Protein AF-A0A7V0XXE6-F1 (afdb_monomer_lite)

Foldseek 3Di:
DDDDDPVVVVVVVVVVVVPVPPDPPPFQDLVLVLVLCVLQVAPCSVLLSVLVVQLVVAPLRPRVLQSVLSVLLSPDPDPSVLSNLQSVLQSVCSSVVARCPVLSVLSVVCSVVVHDSVVSSLLSQLLSLLLVLLVVLCVVLQQDDDPDDPDDDLLRHDYPNQVNVVSCLLSVLLSVCVVVVHQLVPCLVVSLCSSLVSLVVCDPPPHDNSSSVSCNVRDDSVSSSVSSVRSVD

Structure (mmCIF, N/CA/C/O backbone):
data_AF-A0A7V0XXE6-F1
#
_entry.id   AF-A0A7V0XXE6-F1
#
loop_
_atom_site.group_PDB
_atom_site.id
_atom_site.type_symbol
_atom_site.label_atom_id
_atom_site.label_alt_id
_atom_site.label_comp_id
_atom_site.label_asym_id
_atom_site.label_entity_id
_atom_site.label_seq_id
_atom_site.pdbx_PDB_ins_code
_atom_site.Cartn_x
_atom_site.Cartn_y
_atom_site.Cartn_z
_atom_site.occupancy
_atom_site.B_iso_or_equiv
_atom_site.auth_seq_id
_atom_site.auth_comp_id
_atom_site.auth_asym_id
_atom_site.auth_atom_id
_atom_site.pdbx_PDB_model_num
ATOM 1 N N . MET A 1 1 ? 39.274 -42.966 39.155 1.00 44.78 1 MET A N 1
ATOM 2 C CA . MET A 1 1 ? 38.978 -42.039 38.038 1.00 44.78 1 MET A CA 1
ATOM 3 C C . MET A 1 1 ? 37.504 -42.168 37.684 1.00 44.78 1 MET A C 1
ATOM 5 O O . MET A 1 1 ? 37.008 -43.285 37.596 1.00 44.78 1 MET A O 1
ATOM 9 N N . ASN A 1 2 ? 36.806 -41.032 37.656 1.00 45.66 2 ASN A N 1
ATOM 10 C CA . ASN A 1 2 ? 35.370 -40.883 37.920 1.00 45.66 2 ASN A CA 1
ATOM 11 C C . ASN A 1 2 ? 34.446 -41.584 36.914 1.00 45.66 2 ASN A C 1
ATOM 13 O O . ASN A 1 2 ? 34.399 -41.220 35.744 1.00 45.66 2 ASN A O 1
ATOM 17 N N . ARG A 1 3 ? 33.644 -42.529 37.420 1.00 48.47 3 ARG A N 1
ATOM 18 C CA . ARG A 1 3 ? 32.454 -43.063 36.749 1.00 48.47 3 ARG A CA 1
ATOM 19 C C . ARG A 1 3 ? 31.293 -42.098 36.994 1.00 48.47 3 ARG A C 1
ATOM 21 O O . ARG A 1 3 ? 30.783 -42.024 38.108 1.00 48.47 3 ARG A O 1
ATOM 28 N N . THR A 1 4 ? 30.896 -41.342 35.979 1.00 50.88 4 THR A N 1
ATOM 29 C CA . THR A 1 4 ? 29.662 -40.551 36.005 1.00 50.88 4 THR A CA 1
ATOM 30 C C . THR A 1 4 ? 28.458 -41.490 35.918 1.00 50.88 4 THR A C 1
ATOM 32 O O . THR A 1 4 ? 28.412 -42.399 35.092 1.00 50.88 4 THR A O 1
ATOM 35 N N . SER A 1 5 ? 27.505 -41.325 36.839 1.00 51.25 5 SER A N 1
ATOM 36 C CA . SER A 1 5 ? 26.347 -42.213 36.962 1.00 51.25 5 SER A CA 1
ATOM 37 C C . SER A 1 5 ? 25.329 -41.977 35.830 1.00 51.25 5 SER A C 1
ATOM 39 O O . SER A 1 5 ? 25.112 -40.823 35.444 1.00 51.25 5 SER A O 1
ATOM 41 N N . PRO A 1 6 ? 24.626 -43.018 35.344 1.00 53.81 6 PRO A N 1
ATOM 42 C CA . PRO A 1 6 ? 23.590 -42.887 34.311 1.00 53.81 6 PRO A CA 1
ATOM 43 C C . PRO A 1 6 ? 22.388 -42.021 34.740 1.00 53.81 6 PRO A C 1
ATOM 45 O O . PRO A 1 6 ? 21.606 -41.590 33.898 1.00 53.81 6 PRO A O 1
ATOM 48 N N . GLN A 1 7 ? 22.263 -41.688 36.030 1.00 51.38 7 GLN A N 1
ATOM 49 C CA . GLN A 1 7 ? 21.224 -40.786 36.540 1.00 51.38 7 GLN A CA 1
ATOM 50 C C . GLN A 1 7 ? 21.515 -39.300 36.267 1.00 51.38 7 GLN A C 1
ATOM 52 O O . GLN A 1 7 ? 20.604 -38.474 36.315 1.00 51.38 7 GLN A O 1
ATOM 57 N N . THR A 1 8 ? 22.760 -38.941 35.940 1.00 48.91 8 THR A N 1
ATOM 58 C CA . THR A 1 8 ? 23.143 -37.551 35.643 1.00 48.91 8 THR A CA 1
ATOM 59 C C . THR A 1 8 ? 22.797 -37.158 34.199 1.00 48.91 8 THR A C 1
ATOM 61 O O . THR A 1 8 ? 22.439 -36.012 33.949 1.00 48.91 8 THR A O 1
ATOM 64 N N . ILE A 1 9 ? 22.800 -38.116 33.262 1.00 50.09 9 ILE A N 1
ATOM 65 C CA . ILE A 1 9 ? 22.443 -37.888 31.848 1.00 50.09 9 ILE A CA 1
ATOM 66 C C . ILE A 1 9 ? 20.925 -37.683 31.692 1.00 50.09 9 ILE A C 1
ATOM 68 O O . ILE A 1 9 ? 20.487 -36.805 30.951 1.00 50.09 9 ILE A O 1
ATOM 72 N N . ALA A 1 10 ? 20.114 -38.413 32.465 1.00 45.12 10 ALA A N 1
ATOM 73 C CA . ALA A 1 10 ? 18.654 -38.295 32.425 1.00 45.12 10 ALA A CA 1
ATOM 74 C C . ALA A 1 10 ? 18.131 -36.930 32.920 1.00 45.12 10 ALA A C 1
ATOM 76 O O . ALA A 1 10 ? 17.104 -36.455 32.444 1.00 45.12 10 ALA A O 1
ATOM 77 N N . ARG A 1 11 ? 18.848 -36.257 33.833 1.00 45.12 11 ARG A N 1
ATOM 78 C CA . ARG A 1 11 ? 18.454 -34.924 34.326 1.00 45.12 11 ARG A CA 1
ATOM 79 C C . ARG A 1 11 ? 18.772 -33.791 33.348 1.00 45.12 11 ARG A C 1
ATOM 81 O O . ARG A 1 11 ? 18.053 -32.800 33.342 1.00 45.12 11 ARG A O 1
ATOM 88 N N . ILE A 1 12 ? 19.783 -33.948 32.493 1.00 48.44 12 ILE A N 1
ATOM 89 C CA . ILE A 1 12 ? 20.107 -32.959 31.451 1.00 48.44 12 ILE A CA 1
ATOM 90 C C . ILE A 1 12 ? 19.091 -33.038 30.298 1.00 48.44 12 ILE A C 1
ATOM 92 O O . ILE A 1 12 ? 18.705 -32.011 29.747 1.00 48.44 12 ILE A O 1
ATOM 96 N N . LEU A 1 13 ? 18.567 -34.232 29.994 1.00 43.28 13 LEU A N 1
ATOM 97 C CA . LEU A 1 13 ? 17.573 -34.402 28.930 1.00 43.28 13 LEU A CA 1
ATOM 98 C C . LEU A 1 13 ? 16.194 -33.807 29.283 1.00 43.28 13 LEU A C 1
ATOM 100 O O . LEU A 1 13 ? 15.521 -33.271 28.410 1.00 43.28 13 LEU A O 1
ATOM 104 N N . VAL A 1 14 ? 15.787 -33.842 30.559 1.00 46.28 14 VAL A N 1
ATOM 105 C CA . VAL A 1 14 ? 14.497 -33.274 31.010 1.00 46.28 14 VAL A CA 1
ATOM 106 C C . VAL A 1 14 ? 14.532 -31.741 31.084 1.00 46.28 14 VAL A C 1
ATOM 108 O O . VAL A 1 14 ? 13.516 -31.099 30.839 1.00 46.28 14 VAL A O 1
ATOM 111 N N . VAL A 1 15 ? 15.699 -31.134 31.328 1.00 46.88 15 VAL A N 1
ATOM 112 C CA . VAL A 1 15 ? 15.851 -29.666 31.299 1.00 46.88 15 VAL A CA 1
ATOM 113 C C . VAL A 1 15 ? 15.935 -29.131 29.861 1.00 46.88 15 VAL A C 1
ATOM 115 O O . VAL A 1 15 ? 15.418 -28.052 29.595 1.00 46.88 15 VAL A O 1
ATOM 118 N N . CYS A 1 16 ? 16.466 -29.899 28.901 1.00 42.34 16 CYS A N 1
ATOM 119 C CA . CYS A 1 16 ? 16.413 -29.515 27.482 1.00 42.34 16 CYS A CA 1
ATOM 120 C C . CYS A 1 16 ? 15.025 -29.694 26.838 1.00 42.34 16 CYS A C 1
ATOM 122 O O . CYS A 1 16 ? 14.721 -28.993 25.877 1.00 42.34 16 CYS A O 1
ATOM 124 N N . LEU A 1 17 ? 14.164 -30.579 27.359 1.00 42.25 17 LEU A N 1
ATOM 125 C CA . LEU A 1 17 ? 12.809 -30.773 26.820 1.00 42.25 17 LEU A CA 1
ATOM 126 C C . LEU A 1 17 ? 11.780 -29.750 27.346 1.00 42.25 17 LEU A C 1
ATOM 128 O O . LEU A 1 17 ? 10.719 -29.592 26.751 1.00 42.25 17 LEU A O 1
ATOM 132 N N . LEU A 1 18 ? 12.090 -29.030 28.430 1.00 41.19 18 LEU A N 1
ATOM 133 C CA . LEU A 1 18 ? 11.218 -28.005 29.028 1.00 41.19 18 LEU A CA 1
ATOM 134 C C . LEU A 1 18 ? 11.487 -26.575 28.524 1.00 41.19 18 LEU A C 1
ATOM 136 O O . LEU A 1 18 ? 10.724 -25.668 28.844 1.00 41.19 18 LEU A O 1
ATOM 140 N N . CYS A 1 19 ? 12.504 -26.370 27.681 1.00 44.62 19 CYS A N 1
ATOM 141 C CA . CYS A 1 19 ? 12.820 -25.065 27.081 1.00 44.62 19 CYS A CA 1
ATOM 142 C C . CYS A 1 19 ? 12.302 -24.887 25.640 1.00 44.62 19 CYS A C 1
ATOM 144 O O . CYS A 1 19 ? 12.645 -23.902 24.994 1.00 44.62 19 CYS A O 1
ATOM 146 N N . VAL A 1 20 ? 11.460 -25.796 25.131 1.00 46.44 20 VAL A N 1
ATOM 147 C CA . VAL A 1 20 ? 10.777 -25.623 23.826 1.00 46.44 20 VAL A CA 1
ATOM 148 C C . VAL A 1 20 ? 9.434 -24.881 23.971 1.00 46.44 20 VAL A C 1
ATOM 150 O O . VAL A 1 20 ? 8.796 -24.542 22.985 1.00 46.44 20 VAL A O 1
ATOM 153 N N . ALA A 1 21 ? 9.029 -24.512 25.191 1.00 46.56 21 ALA A N 1
ATOM 154 C CA . ALA A 1 21 ? 7.906 -23.594 25.424 1.00 46.56 21 ALA A CA 1
ATOM 155 C C . ALA A 1 21 ? 8.296 -22.104 25.275 1.00 46.56 21 ALA A C 1
ATOM 157 O O . ALA A 1 21 ? 7.585 -21.217 25.746 1.00 46.56 21 ALA A O 1
ATOM 158 N N . ALA A 1 22 ? 9.446 -21.813 24.660 1.00 45.34 22 ALA A N 1
ATOM 159 C CA . ALA A 1 22 ? 9.909 -20.459 24.406 1.00 45.34 22 ALA A CA 1
ATOM 160 C C . ALA A 1 22 ? 9.405 -19.983 23.037 1.00 45.34 22 ALA A C 1
ATOM 162 O O . ALA A 1 22 ? 9.941 -20.369 22.002 1.00 45.34 22 ALA A O 1
ATOM 163 N N . GLY A 1 23 ? 8.392 -19.114 23.057 1.00 41.75 23 GLY A N 1
ATOM 164 C CA . GLY A 1 23 ? 8.094 -18.231 21.931 1.00 41.75 23 GLY A CA 1
ATOM 165 C C . GLY A 1 23 ? 6.793 -18.497 21.182 1.00 41.75 23 GLY A C 1
ATOM 166 O O . GLY A 1 23 ? 6.776 -18.377 19.962 1.00 41.75 23 GLY A O 1
ATOM 167 N N . ALA A 1 24 ? 5.681 -18.764 21.871 1.00 45.84 24 ALA A N 1
ATOM 168 C CA . ALA A 1 24 ? 4.408 -18.285 21.336 1.00 45.84 24 ALA A CA 1
ATOM 169 C C . ALA A 1 24 ? 4.437 -16.752 21.446 1.00 45.84 24 ALA A C 1
ATOM 171 O O . ALA A 1 24 ? 3.987 -16.187 22.442 1.00 45.84 24 ALA A O 1
ATOM 172 N N . ALA A 1 25 ? 5.073 -16.078 20.481 1.00 54.34 25 ALA A N 1
ATOM 173 C CA . ALA A 1 25 ? 4.832 -14.657 20.278 1.00 54.34 25 ALA A CA 1
ATOM 174 C C . ALA A 1 25 ? 3.311 -14.509 20.168 1.00 54.34 25 ALA A C 1
ATOM 176 O O . ALA A 1 25 ? 2.688 -15.244 19.399 1.00 54.34 25 ALA A O 1
ATOM 177 N N . ALA A 1 26 ? 2.711 -13.679 21.020 1.00 62.50 26 ALA A N 1
ATOM 178 C CA . ALA A 1 26 ? 1.270 -13.485 21.033 1.00 62.50 26 ALA A CA 1
ATOM 179 C C . ALA A 1 26 ? 0.854 -12.934 19.664 1.00 62.50 26 ALA A C 1
ATOM 181 O O . ALA A 1 26 ? 1.043 -11.757 19.378 1.00 62.50 26 ALA A O 1
ATOM 182 N N . GLN A 1 27 ? 0.369 -13.811 18.786 1.00 84.50 27 GLN A N 1
ATOM 183 C CA . GLN A 1 27 ? -0.118 -13.416 17.475 1.00 84.50 27 GLN A CA 1
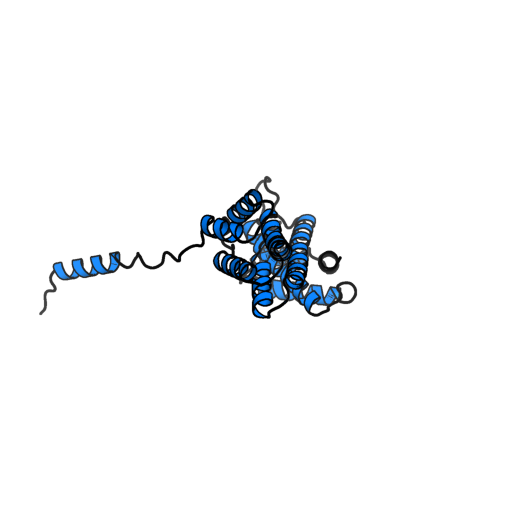ATOM 184 C C . GLN A 1 27 ? -1.432 -12.672 17.674 1.00 84.50 27 GLN A C 1
ATOM 186 O O . GLN A 1 27 ? -2.349 -13.209 18.295 1.00 84.50 27 GLN A O 1
ATOM 191 N N . VAL A 1 28 ? -1.515 -11.458 17.131 1.00 91.94 28 VAL A N 1
ATOM 192 C CA . VAL A 1 28 ? -2.759 -10.685 17.108 1.00 91.94 28 VAL A CA 1
ATOM 193 C C . VAL A 1 28 ? -3.837 -11.518 16.417 1.00 91.94 28 VAL A C 1
ATOM 195 O O . VAL A 1 28 ? -3.668 -11.978 15.287 1.00 91.94 28 VAL A O 1
ATOM 198 N N . THR A 1 29 ? -4.946 -11.723 17.109 1.00 95.44 29 THR A N 1
ATOM 199 C CA . THR A 1 29 ? -6.082 -12.534 16.680 1.00 95.44 29 THR A CA 1
ATOM 200 C C . THR A 1 29 ? -7.156 -11.682 16.004 1.00 95.44 29 THR A C 1
ATOM 202 O O . THR A 1 29 ? -7.262 -10.474 16.219 1.00 95.44 29 THR A O 1
ATOM 205 N N . LEU A 1 30 ? -8.032 -12.322 15.219 1.00 96.00 30 LEU A N 1
ATOM 206 C CA . LEU A 1 30 ? -9.185 -11.637 14.621 1.00 96.00 30 LEU A CA 1
ATOM 207 C C . LEU A 1 30 ? -10.132 -11.047 15.684 1.00 96.00 30 LEU A C 1
ATOM 209 O O . LEU A 1 30 ? -10.733 -10.004 15.447 1.00 96.00 30 LEU A O 1
ATOM 213 N N . ALA A 1 31 ? -10.228 -11.680 16.857 1.00 96.44 31 ALA A N 1
ATOM 214 C CA . ALA A 1 31 ? -11.045 -11.199 17.970 1.00 96.44 31 ALA A CA 1
ATOM 215 C C . ALA A 1 31 ? -10.523 -9.873 18.548 1.00 96.44 31 ALA A C 1
ATOM 217 O O . ALA A 1 31 ? -11.314 -8.999 18.892 1.00 96.44 31 ALA A O 1
ATOM 218 N N . GLU A 1 32 ? -9.202 -9.683 18.607 1.00 96.56 32 GLU A N 1
ATOM 219 C CA . GLU A 1 32 ? -8.617 -8.405 19.030 1.00 96.56 32 GLU A CA 1
ATOM 220 C C . GLU A 1 32 ? -8.906 -7.295 18.014 1.00 96.56 32 GLU A C 1
ATOM 222 O O . GLU A 1 32 ? -9.200 -6.164 18.403 1.00 96.56 32 GLU A O 1
ATOM 227 N N . TYR A 1 33 ? -8.897 -7.608 16.711 1.00 96.44 33 TYR A N 1
ATOM 228 C CA . TYR A 1 33 ? -9.342 -6.647 15.698 1.00 96.44 33 TYR A CA 1
ATOM 229 C C . TYR A 1 33 ? -10.831 -6.329 15.805 1.00 96.44 33 TYR A C 1
ATOM 231 O O . TYR A 1 33 ? -11.235 -5.185 15.610 1.00 96.44 33 TYR A O 1
ATOM 239 N N . GLU A 1 34 ? -11.662 -7.323 16.105 1.00 96.31 34 GLU A N 1
ATOM 240 C CA . GLU A 1 34 ? -13.084 -7.093 16.326 1.00 96.31 34 GLU A CA 1
ATOM 241 C C . GLU A 1 34 ? -13.321 -6.119 17.478 1.00 96.31 34 GLU A C 1
ATOM 243 O O . GLU A 1 34 ? -14.140 -5.213 17.331 1.00 96.31 34 GLU A O 1
ATOM 248 N N . GLU A 1 35 ? -12.582 -6.258 18.580 1.00 96.38 35 GLU A N 1
ATOM 249 C CA . GLU A 1 35 ? -12.722 -5.374 19.734 1.00 96.38 35 GLU A CA 1
ATOM 250 C C . GLU A 1 35 ? -12.372 -3.922 19.388 1.00 96.38 35 GLU A C 1
ATOM 252 O O . GLU A 1 35 ? -13.190 -3.028 19.600 1.00 96.38 35 GLU A O 1
ATOM 257 N N . ILE A 1 36 ? -11.231 -3.667 18.740 1.00 96.00 36 ILE A N 1
ATOM 258 C CA . ILE A 1 36 ? -10.870 -2.291 18.351 1.00 96.00 36 ILE A CA 1
ATOM 259 C C . ILE A 1 36 ? -11.841 -1.702 17.307 1.00 96.00 36 ILE A C 1
ATOM 261 O O . ILE A 1 36 ? -12.149 -0.510 17.337 1.00 96.00 36 ILE A O 1
ATOM 265 N N . LEU A 1 37 ? -12.401 -2.527 16.412 1.00 95.56 37 LEU A N 1
ATOM 266 C CA . LEU A 1 37 ? -13.437 -2.113 15.453 1.00 95.56 37 LEU A CA 1
ATOM 267 C C . LEU A 1 37 ? -14.837 -1.951 16.082 1.00 95.56 37 LEU A C 1
ATOM 269 O O . LEU A 1 37 ? -15.781 -1.533 15.400 1.00 95.56 37 LEU A O 1
ATOM 273 N N . ARG A 1 38 ? -15.022 -2.291 17.364 1.00 94.56 38 ARG A N 1
ATOM 274 C CA . ARG A 1 38 ? -16.208 -1.877 18.132 1.00 94.56 38 ARG A CA 1
ATOM 275 C C . ARG A 1 38 ? -16.079 -0.442 18.619 1.00 94.56 38 ARG A C 1
ATOM 277 O O . ARG A 1 38 ? -17.089 0.256 18.662 1.00 94.56 38 ARG A O 1
ATOM 284 N N . GLU A 1 39 ? -14.860 -0.012 18.925 1.00 95.50 39 GLU A N 1
ATOM 285 C CA . GLU A 1 39 ? -14.560 1.338 19.409 1.00 95.50 39 GLU A CA 1
ATOM 286 C C . GLU A 1 39 ? -14.478 2.364 18.269 1.00 95.50 39 GLU A C 1
ATOM 288 O O . GLU A 1 39 ? -14.903 3.509 18.426 1.00 95.50 39 GLU A O 1
ATOM 293 N N . ILE A 1 40 ? -14.011 1.942 17.090 1.00 93.94 40 ILE A N 1
ATOM 294 C CA . ILE A 1 40 ? -14.061 2.742 15.861 1.00 93.94 40 ILE A CA 1
ATOM 295 C C . ILE A 1 40 ? -15.363 2.396 15.121 1.00 93.94 40 ILE A C 1
ATOM 297 O O . ILE A 1 40 ? -15.501 1.258 14.670 1.00 93.94 40 ILE A O 1
ATOM 301 N N . PRO A 1 41 ? -16.332 3.319 14.966 1.00 87.25 41 PRO A N 1
ATOM 302 C CA . PRO A 1 41 ? -17.635 2.996 14.386 1.00 87.25 41 PRO A CA 1
ATOM 303 C C . PRO A 1 41 ? -17.533 2.778 12.871 1.00 87.25 41 PRO A C 1
ATOM 305 O O . PRO A 1 41 ? -17.786 3.678 12.083 1.00 87.25 41 PRO A O 1
ATOM 308 N N . VAL A 1 42 ? -17.152 1.567 12.463 1.00 92.44 42 VAL A N 1
ATOM 309 C CA . VAL A 1 42 ? -17.091 1.155 11.055 1.00 92.44 42 VAL A CA 1
ATOM 310 C C . VAL A 1 42 ? -18.465 0.669 10.587 1.00 92.44 42 VAL A C 1
ATOM 312 O O . VAL A 1 42 ? -19.007 -0.295 11.130 1.00 92.44 42 VAL A O 1
ATOM 315 N N . THR A 1 43 ? -19.000 1.302 9.541 1.00 90.94 43 THR A N 1
ATOM 316 C CA . THR A 1 43 ? -20.365 1.120 9.013 1.00 90.94 43 THR A CA 1
ATOM 317 C C . THR A 1 43 ? -20.664 -0.320 8.579 1.00 90.94 43 THR A C 1
ATOM 319 O O . THR A 1 43 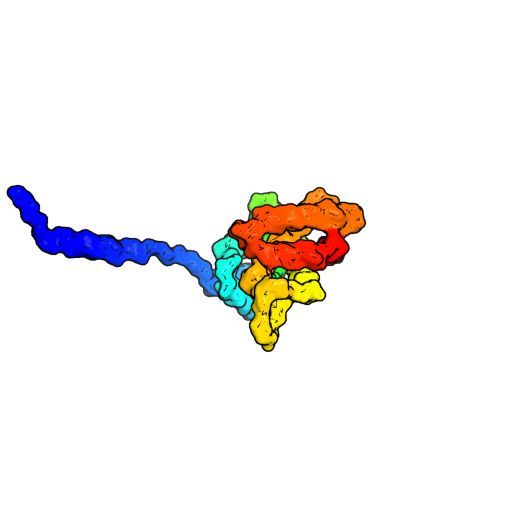? -21.787 -0.790 8.744 1.00 90.94 43 THR A O 1
ATOM 322 N N . ASN A 1 44 ? -19.677 -1.055 8.054 1.00 92.31 44 ASN A N 1
ATOM 323 C CA . ASN A 1 44 ? -19.833 -2.458 7.652 1.00 92.31 44 ASN A CA 1
ATOM 324 C C . ASN A 1 44 ? -18.785 -3.352 8.334 1.00 92.31 44 ASN A C 1
ATOM 326 O O . ASN A 1 44 ? -17.767 -3.726 7.744 1.00 92.31 44 ASN A O 1
ATOM 330 N N . ARG A 1 45 ? -19.038 -3.675 9.607 1.00 93.19 45 ARG A N 1
ATOM 331 C CA . ARG A 1 45 ? -18.120 -4.460 10.444 1.00 93.19 45 ARG A CA 1
ATOM 332 C C . ARG A 1 45 ? -17.906 -5.887 9.935 1.00 93.19 45 ARG A C 1
ATOM 334 O O . ARG A 1 45 ? -16.784 -6.374 9.987 1.00 93.19 45 ARG A O 1
ATOM 341 N N . GLU A 1 46 ? -18.934 -6.544 9.403 1.00 94.00 46 GLU A N 1
ATOM 342 C CA . GLU A 1 46 ? -18.799 -7.904 8.858 1.00 94.00 46 GLU A CA 1
ATOM 343 C C . GLU A 1 46 ? -17.835 -7.938 7.668 1.00 94.00 46 GLU A C 1
ATOM 345 O O . GLU A 1 46 ? -16.922 -8.764 7.620 1.00 94.00 46 GLU A O 1
ATOM 350 N N . MET A 1 47 ? -17.976 -6.988 6.739 1.00 93.62 47 MET A N 1
ATOM 351 C CA . MET A 1 47 ? -17.047 -6.844 5.619 1.00 93.62 47 MET A CA 1
ATOM 352 C C . MET A 1 47 ? -15.628 -6.520 6.101 1.00 93.62 47 MET A C 1
ATOM 354 O O . MET A 1 47 ? -14.667 -7.057 5.549 1.00 93.62 47 MET A O 1
ATOM 358 N N . ALA A 1 48 ? -15.490 -5.674 7.127 1.00 95.31 48 ALA A N 1
ATOM 359 C CA . ALA A 1 48 ? -14.200 -5.332 7.719 1.00 95.31 48 ALA A CA 1
ATOM 360 C C . ALA A 1 48 ? -13.487 -6.567 8.291 1.00 95.31 48 ALA A C 1
ATOM 362 O O . ALA A 1 48 ? -12.328 -6.822 7.964 1.00 95.31 48 ALA A O 1
ATOM 363 N N . LEU A 1 49 ? -14.197 -7.371 9.086 1.00 96.69 49 LEU A N 1
ATOM 364 C CA . LEU A 1 49 ? -13.666 -8.603 9.667 1.00 96.69 49 LEU A CA 1
ATOM 365 C C . LEU A 1 49 ? -13.337 -9.642 8.597 1.00 96.69 49 LEU A C 1
ATOM 367 O O . LEU A 1 49 ? -12.302 -10.296 8.685 1.00 96.69 49 LEU A O 1
ATOM 371 N N . ALA A 1 50 ? -14.158 -9.763 7.553 1.00 96.31 50 ALA A N 1
ATOM 372 C CA . ALA A 1 50 ? -13.861 -10.649 6.432 1.00 96.31 50 ALA A CA 1
ATOM 373 C C . ALA A 1 50 ? -12.596 -10.215 5.668 1.00 96.31 50 ALA A C 1
ATOM 375 O O . ALA A 1 50 ? -11.795 -11.064 5.279 1.00 96.31 50 ALA A O 1
ATOM 376 N N . ALA A 1 51 ? -12.395 -8.909 5.462 1.00 96.62 51 ALA A N 1
ATOM 377 C CA . ALA A 1 51 ? -11.188 -8.376 4.831 1.00 96.62 51 ALA A CA 1
ATOM 378 C C . ALA A 1 51 ? -9.940 -8.611 5.700 1.00 96.62 51 ALA A C 1
ATOM 380 O O . ALA A 1 51 ? -8.909 -9.034 5.184 1.00 96.62 51 ALA A O 1
ATOM 381 N N . LEU A 1 52 ? -10.045 -8.416 7.018 1.00 97.19 52 LEU A N 1
ATOM 382 C CA . LEU A 1 52 ? -8.977 -8.730 7.971 1.00 97.19 52 LEU A CA 1
ATOM 383 C C . LEU A 1 52 ? -8.643 -10.220 7.991 1.00 97.19 52 LEU A C 1
ATOM 385 O O . LEU A 1 52 ? -7.478 -10.572 7.865 1.00 97.19 52 LEU A O 1
ATOM 389 N N . ALA A 1 53 ? -9.649 -11.092 8.076 1.00 96.25 53 ALA A N 1
ATOM 390 C CA . ALA A 1 53 ? -9.453 -12.538 8.060 1.00 96.25 53 ALA A CA 1
ATOM 391 C C . ALA A 1 53 ? -8.745 -13.005 6.779 1.00 96.25 53 ALA A C 1
ATOM 393 O O . ALA A 1 53 ? -7.853 -13.848 6.842 1.00 96.25 53 ALA A O 1
ATOM 394 N N . ARG A 1 54 ? -9.098 -12.424 5.621 1.00 92.94 54 ARG A N 1
ATOM 395 C CA . ARG A 1 54 ? -8.371 -12.653 4.363 1.00 92.94 54 ARG A CA 1
ATOM 396 C C . ARG A 1 54 ? -6.938 -12.134 4.429 1.00 92.94 54 ARG A C 1
ATOM 398 O O . ARG A 1 54 ? -6.025 -12.857 4.055 1.00 92.94 54 ARG A O 1
ATOM 405 N N . GLY A 1 55 ? -6.741 -10.916 4.928 1.00 93.88 55 GLY A N 1
ATOM 406 C CA . GLY A 1 55 ? -5.422 -10.318 5.128 1.00 93.88 55 GLY A CA 1
ATOM 407 C C . GLY A 1 55 ? -4.502 -11.198 5.972 1.00 93.88 55 GLY A C 1
ATOM 408 O O . GLY A 1 55 ? -3.394 -11.501 5.552 1.00 93.88 55 GLY A O 1
ATOM 409 N N . MET A 1 56 ? -4.993 -11.671 7.116 1.00 95.31 56 MET A N 1
ATOM 410 C CA . MET A 1 56 ? -4.262 -12.528 8.054 1.00 95.31 56 MET A CA 1
ATOM 411 C C . MET A 1 56 ? -3.866 -13.892 7.476 1.00 95.31 56 MET A C 1
ATOM 413 O O . MET A 1 56 ? -3.032 -14.573 8.064 1.00 95.31 56 MET A O 1
ATOM 417 N N . ALA A 1 57 ? -4.444 -14.308 6.345 1.00 92.94 57 ALA A N 1
ATOM 418 C CA . ALA A 1 57 ? -4.045 -15.532 5.656 1.00 92.94 57 ALA A CA 1
ATOM 419 C C . ALA A 1 57 ? -2.742 -15.376 4.848 1.00 92.94 57 ALA A C 1
ATOM 421 O O . ALA A 1 57 ? -2.233 -16.372 4.333 1.00 92.94 57 ALA A O 1
ATOM 422 N N . TYR A 1 58 ? -2.216 -14.154 4.704 1.00 90.62 58 TYR A N 1
ATOM 423 C CA . TYR A 1 58 ? -0.941 -13.892 4.042 1.00 90.62 58 TYR A CA 1
ATOM 424 C C . TYR A 1 58 ? 0.211 -13.817 5.052 1.00 90.62 58 TYR A C 1
ATOM 426 O O . TYR A 1 58 ? 0.108 -13.137 6.071 1.00 90.62 58 TYR A O 1
ATOM 434 N N . ASP A 1 59 ? 1.346 -14.437 4.715 1.00 90.12 59 ASP A N 1
ATOM 435 C CA . ASP A 1 59 ? 2.561 -14.429 5.550 1.00 90.12 59 ASP A CA 1
ATOM 436 C C . ASP A 1 59 ? 3.141 -13.017 5.762 1.00 90.12 59 ASP A C 1
ATOM 438 O O . ASP A 1 59 ? 3.833 -12.763 6.745 1.00 90.12 59 ASP A O 1
ATOM 442 N N . ASP A 1 60 ? 2.864 -12.093 4.835 1.00 89.69 60 ASP A N 1
ATOM 443 C CA . ASP A 1 60 ? 3.330 -10.702 4.857 1.00 89.69 60 ASP A CA 1
ATOM 444 C C . ASP A 1 60 ? 2.359 -9.738 5.560 1.00 89.69 60 ASP A C 1
ATOM 446 O O . ASP A 1 60 ? 2.527 -8.520 5.479 1.00 89.69 60 ASP A O 1
ATOM 450 N N . PHE A 1 61 ? 1.317 -10.247 6.223 1.00 94.75 61 PHE A N 1
ATOM 451 C CA . PHE A 1 61 ? 0.321 -9.405 6.873 1.00 94.75 61 PHE A CA 1
ATOM 452 C C . PHE A 1 61 ? 0.906 -8.678 8.099 1.00 94.75 61 PHE A C 1
ATOM 454 O O . PHE A 1 61 ? 1.353 -9.329 9.047 1.00 94.75 61 PHE A O 1
ATOM 461 N N . PRO A 1 62 ? 0.867 -7.330 8.150 1.00 96.44 62 PRO A N 1
ATOM 462 C CA . PRO A 1 62 ? 1.468 -6.558 9.234 1.00 96.44 62 PRO A CA 1
ATOM 463 C C . PRO A 1 62 ? 0.553 -6.527 10.466 1.00 96.44 62 PRO A C 1
ATOM 465 O O . PRO A 1 62 ? 0.020 -5.474 10.816 1.00 96.44 62 PRO A O 1
ATOM 468 N N . ALA A 1 63 ? 0.364 -7.669 11.132 1.00 96.81 63 ALA A N 1
ATOM 469 C CA . ALA A 1 63 ? -0.644 -7.809 12.180 1.00 96.81 63 ALA A CA 1
ATOM 470 C C . ALA A 1 63 ? -0.437 -6.826 13.353 1.00 96.81 63 ALA A C 1
ATOM 472 O O . ALA A 1 63 ? -1.291 -5.980 13.643 1.00 96.81 63 ALA A O 1
ATOM 473 N N . GLU A 1 64 ? 0.734 -6.883 13.992 1.00 96.69 64 GLU A N 1
ATOM 474 C CA . GLU A 1 64 ? 1.069 -5.996 15.111 1.00 96.69 64 GLU A CA 1
ATOM 475 C C . GLU A 1 64 ? 1.107 -4.514 14.688 1.00 96.69 64 GLU A C 1
ATOM 477 O O . GLU A 1 64 ? 0.427 -3.710 15.332 1.00 96.69 64 GLU A O 1
ATOM 482 N N . PRO A 1 65 ? 1.788 -4.109 13.589 1.00 98.06 65 PRO A N 1
ATOM 483 C CA . PRO A 1 65 ? 1.755 -2.715 13.145 1.00 98.06 65 PRO A CA 1
ATOM 484 C C . PRO A 1 65 ? 0.347 -2.202 12.820 1.00 98.06 65 PRO A C 1
ATOM 486 O O . PRO A 1 65 ? 0.029 -1.055 13.133 1.00 98.06 65 PRO A O 1
ATOM 489 N N . LEU A 1 66 ? -0.519 -3.032 12.227 1.00 98.38 66 LEU A N 1
ATOM 490 C CA . LEU A 1 66 ? -1.901 -2.645 11.947 1.00 98.38 66 LEU A CA 1
ATOM 491 C C . LEU A 1 66 ? -2.680 -2.435 13.247 1.00 98.38 66 LEU A C 1
ATOM 493 O O . LEU A 1 66 ? -3.396 -1.446 13.369 1.00 98.38 66 LEU A O 1
ATOM 497 N N . MET A 1 67 ? -2.515 -3.319 14.233 1.00 98.06 67 MET A N 1
ATOM 498 C CA . MET A 1 67 ? -3.149 -3.158 15.542 1.00 98.06 67 MET A CA 1
ATOM 499 C C . MET A 1 67 ? -2.685 -1.870 16.236 1.00 98.06 67 MET A C 1
ATOM 501 O O . MET A 1 67 ? -3.501 -1.126 16.784 1.00 98.06 67 MET A O 1
ATOM 505 N N . LEU A 1 68 ? -1.388 -1.556 16.169 1.00 98.25 68 LEU A N 1
ATOM 506 C CA . LEU A 1 68 ? -0.840 -0.295 16.680 1.00 98.25 68 LEU A CA 1
ATOM 507 C C . LEU A 1 68 ? -1.456 0.919 15.974 1.00 98.25 68 LEU A C 1
ATOM 509 O O . LEU A 1 68 ? -1.819 1.893 16.634 1.00 98.25 68 LEU A O 1
ATOM 513 N N . LEU A 1 69 ? -1.623 0.851 14.651 1.00 98.62 69 LEU A N 1
ATOM 514 C CA . LEU A 1 69 ? -2.248 1.915 13.873 1.00 98.62 69 LEU A CA 1
ATOM 515 C C . LEU A 1 69 ? -3.712 2.122 14.278 1.00 98.62 69 LEU A C 1
ATOM 517 O O . LEU A 1 69 ? -4.108 3.256 14.538 1.00 98.62 69 LEU A O 1
ATOM 521 N N . LEU A 1 70 ? -4.503 1.051 14.385 1.00 98.25 70 LEU A N 1
ATOM 522 C CA . LEU A 1 70 ? -5.914 1.134 14.779 1.00 98.25 70 LEU A CA 1
ATOM 523 C C . LEU A 1 70 ? -6.076 1.718 16.189 1.00 98.25 70 LEU A C 1
ATOM 525 O O . LEU A 1 70 ? -6.884 2.624 16.383 1.00 98.25 70 LEU A O 1
ATOM 529 N N . ASN A 1 71 ? -5.253 1.289 17.149 1.00 98.25 71 ASN A N 1
ATOM 530 C CA . ASN A 1 71 ? -5.225 1.884 18.488 1.00 98.25 71 ASN A CA 1
ATOM 531 C C . ASN A 1 71 ? -4.836 3.371 18.457 1.00 98.25 71 ASN A C 1
ATOM 533 O O . ASN A 1 71 ? -5.453 4.203 19.129 1.00 98.25 71 ASN A O 1
ATOM 537 N N . GLY A 1 72 ? -3.842 3.737 17.645 1.00 98.19 72 GLY A N 1
ATOM 538 C CA . GLY A 1 72 ? -3.430 5.128 17.463 1.00 98.19 72 GLY A CA 1
ATOM 539 C C . GLY A 1 72 ? -4.531 6.007 16.858 1.00 98.19 72 GLY A C 1
ATOM 540 O O . GLY A 1 72 ? -4.731 7.140 17.294 1.00 98.19 72 GLY A O 1
ATOM 541 N N . VAL A 1 73 ? -5.295 5.481 15.897 1.00 97.94 73 VAL A N 1
ATOM 542 C CA . VAL A 1 73 ? -6.464 6.162 15.318 1.00 97.94 73 VAL A CA 1
ATOM 543 C C . VAL A 1 73 ? -7.578 6.308 16.356 1.00 97.94 73 VAL A C 1
ATOM 545 O O . VAL A 1 73 ? -8.148 7.390 16.506 1.00 97.94 73 VAL A O 1
ATOM 548 N N . ASN A 1 74 ? -7.868 5.242 17.102 1.00 97.56 74 ASN A N 1
ATOM 549 C CA . ASN A 1 74 ? -8.923 5.225 18.108 1.00 97.56 74 ASN A CA 1
ATOM 550 C C . ASN A 1 74 ? -8.678 6.243 19.235 1.00 97.56 74 ASN A C 1
ATOM 552 O O . ASN A 1 74 ? -9.576 7.004 19.595 1.00 97.56 74 ASN A O 1
ATOM 556 N N . THR A 1 75 ? -7.442 6.331 19.729 1.00 97.19 75 THR A N 1
ATOM 557 C CA . THR A 1 75 ? -7.053 7.257 20.809 1.00 97.19 75 THR A CA 1
ATOM 558 C C . THR A 1 75 ? -6.934 8.718 20.364 1.00 97.19 75 THR A C 1
ATOM 560 O O . THR A 1 75 ? -6.865 9.620 21.201 1.00 97.19 75 THR A O 1
ATOM 563 N N . ARG A 1 76 ? -6.938 8.993 19.054 1.00 96.62 76 ARG A N 1
ATOM 564 C CA . ARG A 1 76 ? -6.864 10.356 18.522 1.00 96.62 76 ARG A CA 1
ATOM 565 C C . ARG A 1 76 ? -8.152 11.130 18.821 1.00 96.62 76 ARG A C 1
ATOM 567 O O . ARG A 1 76 ? -9.258 10.620 18.640 1.00 96.62 76 ARG A O 1
ATOM 574 N N . LEU A 1 77 ? -8.020 12.398 19.209 1.00 96.31 77 LEU A N 1
ATOM 575 C CA . LEU A 1 77 ? -9.155 13.319 19.261 1.00 96.31 77 LEU A CA 1
ATOM 576 C C . LEU A 1 77 ? -9.498 13.768 17.834 1.00 96.31 77 LEU A C 1
ATOM 578 O O . LEU A 1 77 ? -8.854 14.660 17.289 1.00 96.31 77 LEU A O 1
ATOM 582 N N . ALA A 1 78 ? -10.474 13.102 17.227 1.00 96.12 78 ALA A N 1
ATOM 583 C CA . ALA A 1 78 ? -10.990 13.391 15.894 1.00 96.12 78 ALA A CA 1
ATOM 584 C C . ALA A 1 78 ? -12.461 12.947 15.806 1.00 96.12 78 ALA A C 1
ATOM 586 O O . ALA A 1 78 ? -12.856 12.052 16.569 1.00 96.12 78 ALA A O 1
ATOM 587 N N . PRO A 1 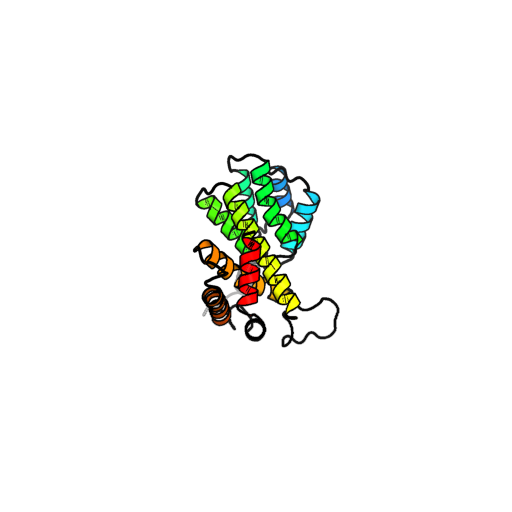79 ? -13.262 13.535 14.902 1.00 97.19 79 PRO A N 1
ATOM 588 C CA . PRO A 1 79 ? -14.621 13.079 14.647 1.00 97.19 79 PRO A CA 1
ATOM 589 C C . PRO A 1 79 ? -14.669 11.585 14.269 1.00 97.19 79 PRO A C 1
ATOM 591 O O . PRO A 1 79 ? -13.755 11.104 13.586 1.00 97.19 79 PRO A O 1
ATOM 594 N N . PRO A 1 80 ? -15.695 10.828 14.702 1.00 96.50 80 PRO A N 1
ATOM 595 C CA . PRO A 1 80 ? -15.816 9.402 14.396 1.00 96.50 80 PRO A CA 1
ATOM 596 C C . PRO A 1 80 ? -15.717 9.073 12.901 1.00 96.50 80 PRO A C 1
ATOM 598 O O . PRO A 1 80 ? -15.052 8.109 12.527 1.00 96.50 80 PRO A O 1
ATOM 601 N N . GLU A 1 81 ? -16.297 9.915 12.052 1.00 96.75 81 GLU A N 1
ATOM 602 C CA . GLU A 1 81 ? -16.272 9.798 10.596 1.00 96.75 81 GLU A CA 1
ATOM 603 C C . GLU A 1 81 ? -14.857 9.913 10.006 1.00 96.75 81 GLU A C 1
ATOM 605 O O . GLU A 1 81 ? -14.539 9.247 9.021 1.00 96.75 81 GLU A O 1
ATOM 610 N N . GLU A 1 82 ? -13.966 10.705 10.612 1.00 97.50 82 GLU A N 1
ATOM 611 C CA . GLU A 1 82 ? -12.577 10.810 10.156 1.00 97.50 82 GLU A CA 1
ATOM 612 C C . GLU A 1 82 ? -11.779 9.555 10.512 1.00 97.50 82 GLU A C 1
ATOM 614 O O . GLU A 1 82 ? -10.978 9.076 9.702 1.00 97.50 82 GLU A O 1
ATOM 619 N N . LYS A 1 83 ? -12.020 9.002 11.709 1.00 98.00 83 LYS A N 1
ATOM 620 C CA . LYS A 1 83 ? -11.414 7.739 12.148 1.00 98.00 83 LYS A CA 1
ATOM 621 C C . LYS A 1 83 ? -11.855 6.597 11.243 1.00 98.00 83 LYS A C 1
ATOM 623 O O . LYS A 1 83 ? -11.013 5.863 10.727 1.00 98.00 83 LYS A O 1
ATOM 628 N N . GLU A 1 84 ? -13.162 6.484 11.019 1.00 97.38 84 GLU A N 1
ATOM 629 C CA . GLU A 1 84 ? -13.741 5.486 10.128 1.00 97.38 84 GLU A CA 1
ATOM 630 C C . GLU A 1 84 ? -13.168 5.614 8.715 1.00 97.38 84 GLU A C 1
ATOM 632 O O . GLU A 1 84 ? -12.686 4.627 8.164 1.00 97.38 84 GLU A O 1
ATOM 637 N N . ALA A 1 85 ? -13.160 6.819 8.138 1.00 97.12 85 ALA A N 1
ATOM 638 C CA . ALA A 1 85 ? -12.705 7.021 6.768 1.00 97.12 85 ALA A CA 1
ATOM 639 C C . ALA A 1 85 ? -11.246 6.586 6.556 1.00 97.12 85 ALA A C 1
ATOM 641 O O . ALA A 1 85 ? -10.924 6.046 5.500 1.00 97.12 85 ALA A O 1
ATOM 642 N N . LEU A 1 86 ? -10.364 6.783 7.542 1.00 97.81 86 LEU A N 1
ATOM 643 C CA . LEU A 1 86 ? -8.986 6.288 7.480 1.00 97.81 86 LEU A CA 1
ATOM 644 C C . LEU A 1 86 ? -8.936 4.755 7.552 1.00 97.81 86 LEU A C 1
ATOM 646 O O . LEU A 1 86 ? -8.270 4.127 6.727 1.00 97.81 86 LEU A O 1
ATOM 650 N N . VAL A 1 87 ? -9.661 4.145 8.495 1.00 97.81 87 VAL A N 1
ATOM 651 C CA . VAL A 1 87 ? -9.712 2.679 8.643 1.00 97.81 87 VAL A CA 1
ATOM 652 C C . VAL A 1 87 ? -10.287 2.013 7.391 1.00 97.81 87 VAL A C 1
ATOM 654 O O . VAL A 1 87 ? -9.768 0.989 6.945 1.00 97.81 87 VAL A O 1
ATOM 657 N N . LEU A 1 88 ? -11.295 2.618 6.760 1.00 97.56 88 LEU A N 1
ATOM 658 C CA . LEU A 1 88 ? -11.889 2.113 5.525 1.00 97.56 88 LEU A CA 1
ATOM 659 C C . LEU A 1 88 ? -10.886 2.031 4.370 1.00 97.56 88 LEU A C 1
ATOM 661 O O . LEU A 1 88 ? -10.970 1.079 3.602 1.00 97.56 88 LEU A O 1
ATOM 665 N N . VAL A 1 89 ? -9.908 2.938 4.263 1.00 98.06 89 VAL A N 1
ATOM 666 C CA . VAL A 1 89 ? -8.865 2.840 3.221 1.00 98.06 89 VAL A CA 1
ATOM 667 C C . VAL A 1 89 ? -8.057 1.544 3.371 1.00 98.06 89 VAL A C 1
ATOM 669 O O . VAL A 1 89 ? -7.812 0.850 2.383 1.00 98.06 89 VAL A O 1
ATOM 672 N N . LEU A 1 90 ? -7.687 1.179 4.603 1.00 98.06 90 LEU A N 1
ATOM 673 C CA . LEU A 1 90 ? -6.940 -0.052 4.893 1.00 98.06 90 LEU A CA 1
ATOM 674 C C . LEU A 1 90 ? -7.791 -1.297 4.626 1.00 98.06 90 LEU A C 1
ATOM 676 O O . LEU A 1 90 ? -7.330 -2.245 3.993 1.00 98.06 90 LEU A O 1
ATOM 680 N N . LEU A 1 91 ? -9.049 -1.279 5.071 1.00 97.31 91 LEU A N 1
ATOM 681 C CA . LEU A 1 91 ? -9.980 -2.390 4.874 1.00 97.31 91 LEU A CA 1
ATOM 682 C C . LEU A 1 91 ? -10.324 -2.601 3.398 1.00 97.31 91 LEU A C 1
ATOM 684 O O . LEU A 1 91 ? -10.438 -3.741 2.964 1.00 97.31 91 LEU A O 1
ATOM 688 N N . GLN A 1 92 ? -10.454 -1.527 2.618 1.00 96.94 92 GLN A N 1
ATOM 689 C CA . GLN A 1 92 ? -10.639 -1.608 1.170 1.00 96.94 92 GLN A CA 1
ATOM 690 C C . GLN A 1 92 ? -9.402 -2.195 0.491 1.00 96.94 92 GLN A C 1
ATOM 692 O O . GLN A 1 92 ? -9.542 -3.077 -0.345 1.00 96.94 92 GLN A O 1
ATOM 697 N N . ALA A 1 93 ? -8.192 -1.777 0.876 1.00 97.38 93 ALA A N 1
ATOM 698 C CA . ALA A 1 93 ? -6.971 -2.379 0.342 1.00 97.38 93 ALA A CA 1
ATOM 699 C C . ALA A 1 93 ? -6.895 -3.891 0.634 1.00 97.38 93 ALA A C 1
ATOM 701 O O . ALA A 1 93 ? -6.563 -4.668 -0.258 1.00 97.38 93 ALA A O 1
ATOM 702 N N . LEU A 1 94 ? -7.270 -4.319 1.845 1.00 96.88 94 LEU A N 1
ATOM 703 C CA . LEU A 1 94 ? -7.380 -5.741 2.193 1.00 96.88 94 LEU A CA 1
ATOM 704 C C . LEU A 1 94 ? -8.488 -6.459 1.424 1.00 96.88 94 LEU A C 1
ATOM 706 O O . LEU A 1 94 ? -8.311 -7.601 1.011 1.00 96.88 94 LEU A O 1
ATOM 710 N N . HIS A 1 95 ? -9.635 -5.807 1.233 1.00 95.12 95 HIS A N 1
ATOM 711 C CA . HIS A 1 95 ? -10.733 -6.351 0.445 1.00 95.12 95 HIS A CA 1
ATOM 712 C C . HIS A 1 95 ? -10.305 -6.617 -1.000 1.00 95.12 95 HIS A C 1
ATOM 714 O O . HIS A 1 95 ? -10.686 -7.641 -1.559 1.00 95.12 95 HIS A O 1
ATOM 720 N N . ASP A 1 96 ? -9.482 -5.729 -1.553 1.00 94.88 96 ASP A N 1
ATOM 721 C CA . ASP A 1 96 ? -8.923 -5.830 -2.895 1.00 94.88 96 ASP A CA 1
ATOM 722 C C . ASP A 1 96 ? -7.677 -6.728 -2.965 1.00 94.88 96 ASP A C 1
ATOM 724 O O . ASP A 1 96 ? -6.977 -6.682 -3.971 1.00 94.88 96 ASP A O 1
ATOM 728 N N . ASP A 1 97 ? -7.353 -7.515 -1.935 1.00 94.12 97 ASP A N 1
ATOM 729 C CA . ASP A 1 97 ? -6.171 -8.392 -1.871 1.00 94.12 97 ASP A CA 1
ATOM 730 C C . ASP A 1 97 ? -4.819 -7.666 -2.083 1.00 94.12 97 ASP A C 1
ATOM 732 O O . ASP A 1 97 ? -3.835 -8.254 -2.551 1.00 94.12 97 ASP A O 1
ATOM 736 N N . LEU A 1 98 ? -4.733 -6.376 -1.738 1.00 95.88 98 LEU A N 1
ATOM 737 C CA . LEU A 1 98 ? -3.505 -5.583 -1.852 1.00 95.88 98 LEU A CA 1
ATOM 738 C C . LEU A 1 98 ? -2.593 -5.770 -0.627 1.00 95.88 98 LEU A C 1
ATOM 740 O O . LEU A 1 98 ? -3.069 -6.061 0.477 1.00 95.88 98 LEU A O 1
ATOM 744 N N . PRO A 1 99 ? -1.269 -5.604 -0.784 1.00 96.00 99 PRO A N 1
ATOM 745 C CA . PRO A 1 99 ? -0.365 -5.521 0.354 1.00 96.00 99 PRO A CA 1
ATOM 746 C C . PRO A 1 99 ? -0.553 -4.191 1.090 1.00 96.00 99 PRO A C 1
ATOM 748 O O . PRO A 1 99 ? -0.477 -3.121 0.491 1.00 96.00 99 PRO A O 1
ATOM 751 N N . ILE A 1 100 ? -0.768 -4.248 2.406 1.00 97.25 100 ILE A N 1
ATOM 752 C CA . ILE A 1 100 ? -1.022 -3.051 3.227 1.00 97.25 100 ILE A CA 1
ATOM 753 C C . ILE A 1 100 ? 0.182 -2.598 4.061 1.00 97.25 100 ILE A C 1
ATOM 755 O O . ILE A 1 100 ? 0.076 -1.592 4.754 1.00 97.25 100 ILE A O 1
ATOM 759 N N . GLN A 1 101 ? 1.323 -3.295 3.998 1.00 96.06 101 GLN A N 1
ATOM 760 C CA . GLN A 1 101 ? 2.536 -2.979 4.773 1.00 96.06 101 GLN A CA 1
ATOM 761 C C . GLN A 1 101 ? 2.926 -1.494 4.657 1.00 96.06 101 GLN A C 1
ATOM 763 O O . GLN A 1 101 ? 3.045 -0.803 5.671 1.00 96.06 101 GLN A O 1
ATOM 768 N N . GLY A 1 102 ? 3.064 -0.990 3.426 1.00 95.69 102 GLY A N 1
ATOM 769 C CA . GLY A 1 102 ? 3.421 0.407 3.166 1.00 95.69 102 GLY A CA 1
ATOM 770 C C . GLY A 1 102 ? 2.358 1.397 3.657 1.00 95.69 102 GLY A C 1
ATOM 771 O O . GLY A 1 102 ? 2.699 2.432 4.228 1.00 95.69 102 GLY A O 1
ATOM 772 N N . LEU A 1 103 ? 1.068 1.054 3.528 1.00 98.25 103 LEU A N 1
ATOM 773 C CA . LEU A 1 103 ? -0.038 1.878 4.037 1.00 98.25 103 LEU A CA 1
ATOM 774 C C . LEU A 1 103 ? -0.004 1.976 5.565 1.00 98.25 103 LEU A C 1
ATOM 776 O O . LEU A 1 103 ? -0.128 3.061 6.127 1.00 98.25 103 LEU A O 1
ATOM 780 N N . VAL A 1 104 ? 0.206 0.849 6.245 1.00 98.44 104 VAL A N 1
ATOM 781 C CA . VAL A 1 104 ? 0.284 0.803 7.707 1.00 98.44 104 VAL A CA 1
ATOM 782 C C . VAL A 1 104 ? 1.489 1.596 8.206 1.00 98.44 104 VAL A C 1
ATOM 784 O O . VAL A 1 104 ? 1.344 2.427 9.101 1.00 98.44 104 VAL A O 1
ATOM 787 N N . SER A 1 105 ? 2.658 1.406 7.587 1.00 97.88 105 SER A N 1
ATOM 788 C CA . SER A 1 105 ? 3.872 2.149 7.939 1.00 97.88 105 SER A CA 1
ATOM 789 C C . SER A 1 105 ? 3.681 3.661 7.792 1.00 97.88 105 SER A C 1
ATOM 791 O O . SER A 1 105 ? 4.077 4.419 8.678 1.00 97.88 105 SER A O 1
ATOM 793 N N . LYS A 1 106 ? 3.047 4.115 6.705 1.00 97.62 106 LYS A N 1
ATOM 794 C CA . LYS A 1 106 ? 2.799 5.544 6.459 1.00 97.62 106 LYS A CA 1
ATOM 795 C C . LYS A 1 106 ? 1.732 6.125 7.378 1.00 97.62 106 LYS A C 1
ATOM 797 O O . LYS A 1 106 ? 1.897 7.238 7.874 1.00 97.62 106 LYS A O 1
ATOM 802 N N . GLY A 1 107 ? 0.696 5.350 7.695 1.00 98.31 107 GLY A N 1
ATOM 803 C CA . GLY A 1 107 ? -0.288 5.719 8.709 1.00 98.31 107 GLY A CA 1
ATOM 804 C C . GLY A 1 107 ? 0.364 5.944 10.074 1.00 98.31 107 GLY A C 1
ATOM 805 O O . GLY A 1 107 ? 0.148 6.982 10.699 1.00 98.31 107 GLY A O 1
ATOM 806 N N . LEU A 1 108 ? 1.221 5.012 10.505 1.00 98.62 108 LEU A N 1
ATOM 807 C CA . LEU A 1 108 ? 1.975 5.121 11.757 1.00 98.62 108 LEU A CA 1
ATOM 808 C C . LEU A 1 108 ? 2.926 6.327 11.759 1.00 98.62 108 LEU A C 1
ATOM 810 O O . LEU A 1 108 ? 2.956 7.069 12.739 1.00 98.62 108 LEU A O 1
ATOM 814 N N . GLU A 1 109 ? 3.661 6.560 10.666 1.00 98.19 109 GLU A N 1
ATOM 815 C CA . GLU A 1 109 ? 4.524 7.741 10.499 1.00 98.19 109 GLU A CA 1
ATOM 816 C C . GLU A 1 109 ? 3.723 9.044 10.652 1.00 98.19 109 GLU A C 1
ATOM 818 O O . GLU A 1 109 ? 4.125 9.942 11.398 1.00 98.19 109 GLU A O 1
ATOM 823 N N . GLY A 1 110 ? 2.563 9.135 9.995 1.00 98.12 110 GLY A N 1
ATOM 824 C CA . GLY A 1 110 ? 1.668 10.287 10.083 1.00 98.12 110 GLY A CA 1
ATOM 825 C C . GLY A 1 110 ? 1.157 10.530 11.503 1.00 98.12 110 GLY A C 1
ATOM 826 O O . GLY A 1 110 ? 1.209 11.664 11.989 1.00 98.12 110 GLY A O 1
ATOM 827 N N . LEU A 1 111 ? 0.726 9.473 12.201 1.00 98.31 111 LEU A N 1
ATOM 828 C CA . LEU A 1 111 ? 0.289 9.568 13.597 1.00 98.31 111 LEU A CA 1
ATOM 829 C C . LEU A 1 111 ? 1.420 10.031 14.519 1.00 98.31 111 LEU A C 1
ATOM 831 O O . LEU A 1 111 ? 1.214 10.942 15.323 1.00 98.31 111 LEU A O 1
ATOM 835 N N . ALA A 1 112 ? 2.616 9.455 14.375 1.00 98.19 112 ALA A N 1
ATOM 836 C CA . ALA A 1 112 ? 3.785 9.807 15.179 1.00 98.19 112 ALA A CA 1
ATOM 837 C C . ALA A 1 112 ? 4.210 11.271 14.983 1.00 98.19 112 ALA A C 1
ATOM 839 O O . ALA A 1 112 ? 4.641 11.929 15.929 1.00 98.19 112 ALA A O 1
ATOM 840 N N . ARG A 1 113 ? 4.041 11.807 13.769 1.00 98.12 113 ARG A N 1
ATOM 841 C CA . ARG A 1 113 ? 4.297 13.220 13.442 1.00 98.12 113 ARG A CA 1
ATOM 842 C C . ARG A 1 113 ? 3.148 14.161 13.802 1.00 98.12 113 ARG A C 1
ATOM 844 O O . ARG A 1 113 ? 3.259 15.365 13.591 1.00 98.12 113 ARG A O 1
ATOM 851 N N . GLY A 1 114 ? 2.041 13.640 14.327 1.00 97.50 114 GLY A N 1
ATOM 852 C CA . GLY A 1 114 ? 0.874 14.439 14.683 1.00 97.50 114 GLY A CA 1
ATOM 853 C C . GLY A 1 114 ? 0.117 15.010 13.481 1.00 97.50 114 GLY A C 1
ATOM 854 O O . GLY A 1 114 ? -0.627 15.975 13.655 1.00 97.50 114 GLY A O 1
ATOM 855 N N . ILE A 1 115 ? 0.268 14.419 12.293 1.00 98.19 115 ILE A N 1
ATOM 856 C CA . ILE A 1 115 ? -0.447 14.829 11.081 1.00 98.19 115 ILE A CA 1
ATOM 857 C C . ILE A 1 115 ? -1.967 14.636 11.285 1.00 98.19 115 ILE A C 1
ATOM 859 O O . ILE A 1 115 ? -2.383 13.655 11.913 1.00 98.19 115 ILE A O 1
ATOM 863 N N . PRO A 1 116 ? -2.829 15.556 10.807 1.00 98.06 116 PRO A N 1
ATOM 864 C CA . PRO A 1 116 ? -4.281 15.386 10.887 1.00 98.06 116 PRO A CA 1
ATOM 865 C C . PRO A 1 116 ? -4.765 14.121 10.160 1.00 98.06 116 PRO A C 1
ATOM 867 O O . PRO A 1 116 ? -4.295 13.828 9.059 1.00 98.06 116 PRO A O 1
ATOM 870 N N . LEU A 1 117 ? -5.746 13.403 10.731 1.00 98.25 117 LEU A N 1
ATOM 871 C CA . LEU A 1 117 ? -6.276 12.165 10.135 1.00 98.25 117 LEU A CA 1
ATOM 872 C C . LEU A 1 117 ? -6.761 12.339 8.685 1.00 98.25 117 LEU A C 1
ATOM 874 O O . LEU A 1 117 ? -6.460 11.458 7.879 1.00 98.25 117 LEU A O 1
ATOM 878 N N . PRO A 1 118 ? -7.424 13.449 8.293 1.00 98.25 118 PRO A N 1
ATOM 879 C CA . PRO A 1 118 ? -7.831 13.647 6.903 1.00 98.25 118 PRO A CA 1
ATOM 880 C C . PRO A 1 118 ? -6.652 13.694 5.927 1.00 98.25 118 PRO A C 1
ATOM 882 O O . PRO A 1 118 ? -6.774 13.194 4.813 1.00 98.25 118 PRO A O 1
ATOM 885 N N . VAL A 1 119 ? -5.508 14.248 6.347 1.00 97.94 119 VAL A N 1
ATOM 886 C CA . VAL A 1 119 ? -4.291 14.326 5.525 1.00 97.94 119 VAL A CA 1
ATOM 887 C C . VAL A 1 119 ? -3.644 12.947 5.404 1.00 97.94 119 VAL A C 1
ATOM 889 O O . VAL A 1 119 ? -3.311 12.536 4.296 1.00 97.94 119 VAL A O 1
ATOM 892 N N . ILE A 1 120 ? -3.544 12.201 6.514 1.00 98.31 120 ILE A N 1
ATOM 893 C CA . ILE A 1 120 ? -3.068 10.807 6.494 1.00 98.31 120 ILE A CA 1
ATOM 894 C C . ILE A 1 120 ? -3.949 9.975 5.559 1.00 98.31 120 ILE A C 1
ATOM 896 O O . ILE A 1 120 ? -3.442 9.285 4.684 1.00 98.31 120 ILE A O 1
ATOM 900 N N . ARG A 1 121 ? -5.276 10.076 5.693 1.00 97.88 121 ARG A N 1
ATOM 901 C CA . ARG A 1 121 ? -6.234 9.365 4.841 1.00 97.88 121 ARG A CA 1
ATOM 902 C C . ARG A 1 121 ? -6.009 9.664 3.359 1.00 97.88 121 ARG A C 1
ATOM 904 O O . ARG A 1 121 ? -6.029 8.727 2.570 1.00 97.88 121 ARG A O 1
ATOM 911 N N . THR A 1 122 ? -5.819 10.929 2.980 1.00 97.31 122 THR A N 1
ATOM 912 C CA . THR A 1 122 ? -5.567 11.306 1.580 1.00 97.31 122 THR A CA 1
ATOM 913 C C . THR A 1 122 ? -4.287 10.656 1.044 1.00 97.31 122 THR A C 1
ATOM 915 O O . THR A 1 122 ? -4.332 10.061 -0.029 1.00 97.31 122 THR A O 1
ATOM 918 N N . ASP A 1 123 ? -3.186 10.676 1.805 1.00 97.19 123 ASP A N 1
ATOM 919 C CA . ASP A 1 123 ? -1.939 9.991 1.418 1.00 97.19 123 ASP A CA 1
ATOM 920 C C . ASP A 1 123 ? -2.138 8.470 1.284 1.00 97.19 123 ASP A C 1
ATOM 922 O O . ASP A 1 123 ? -1.785 7.872 0.265 1.00 97.19 123 ASP A O 1
ATOM 926 N N . LEU A 1 124 ? -2.790 7.834 2.266 1.00 98.19 124 LEU A N 1
ATOM 927 C CA . LEU A 1 124 ? -3.079 6.398 2.213 1.00 98.19 124 LEU A CA 1
ATOM 928 C C . LEU A 1 124 ? -3.988 6.030 1.035 1.00 98.19 124 LEU A C 1
ATOM 930 O O . LEU A 1 124 ? -3.812 4.972 0.430 1.00 98.19 124 LEU A O 1
ATOM 934 N N . HIS A 1 125 ? -4.949 6.889 0.696 1.00 97.94 125 HIS A N 1
ATOM 935 C CA . HIS A 1 125 ? -5.831 6.680 -0.446 1.00 97.94 125 HIS A CA 1
ATOM 936 C C . HIS A 1 125 ? -5.054 6.732 -1.766 1.00 97.94 125 HIS A C 1
ATOM 938 O O . HIS A 1 125 ? -5.177 5.805 -2.568 1.00 97.94 125 HIS A O 1
ATOM 944 N N . GLY A 1 126 ? -4.194 7.740 -1.950 1.00 97.69 126 GLY A N 1
ATOM 945 C CA . GLY A 1 126 ? -3.305 7.835 -3.111 1.00 97.69 126 GLY A CA 1
ATOM 946 C C . GLY A 1 126 ? -2.402 6.605 -3.240 1.00 97.69 126 GLY A C 1
ATOM 947 O O . GLY A 1 126 ? -2.346 5.977 -4.295 1.00 97.69 126 GLY A O 1
ATOM 948 N N . ARG A 1 127 ? -1.785 6.161 -2.138 1.00 98.12 127 ARG A N 1
ATOM 949 C CA . ARG A 1 127 ? -0.958 4.939 -2.105 1.00 98.12 127 ARG A CA 1
ATOM 950 C C . ARG A 1 127 ? -1.749 3.664 -2.421 1.00 98.12 127 ARG A C 1
ATOM 952 O O . ARG A 1 127 ? -1.234 2.784 -3.109 1.00 98.12 127 ARG A O 1
ATOM 959 N N . ARG A 1 128 ? -3.008 3.554 -1.978 1.00 98.06 128 ARG A N 1
ATOM 960 C CA . ARG A 1 128 ? -3.894 2.445 -2.376 1.00 98.06 128 ARG A CA 1
ATOM 961 C C . ARG A 1 128 ? -4.173 2.472 -3.881 1.00 98.06 128 ARG A C 1
ATOM 963 O O . ARG A 1 128 ? -4.146 1.412 -4.502 1.00 98.06 128 ARG A O 1
ATOM 970 N N . ILE A 1 129 ? -4.425 3.646 -4.465 1.00 98.00 129 ILE A N 1
ATOM 971 C CA . ILE A 1 129 ? -4.611 3.783 -5.918 1.00 98.00 129 ILE A CA 1
ATOM 972 C C . ILE A 1 129 ? -3.346 3.337 -6.656 1.00 98.00 129 ILE A C 1
ATOM 974 O O . ILE A 1 129 ? -3.444 2.522 -7.566 1.00 98.00 129 ILE A O 1
ATOM 978 N N . LEU A 1 130 ? -2.159 3.766 -6.217 1.00 98.31 130 LEU A N 1
ATOM 979 C CA . LEU A 1 130 ? -0.894 3.329 -6.820 1.00 98.31 130 LEU A CA 1
ATOM 980 C C . LEU A 1 130 ? -0.754 1.801 -6.835 1.00 98.31 130 LEU A C 1
ATOM 982 O O . LEU A 1 130 ? -0.361 1.234 -7.852 1.00 98.31 130 LEU A O 1
ATOM 986 N N . LEU A 1 131 ? -1.114 1.117 -5.746 1.00 97.94 131 LEU A N 1
ATOM 987 C CA . LEU A 1 131 ? -1.109 -0.349 -5.685 1.00 97.94 131 LEU A CA 1
ATOM 988 C C . LEU A 1 131 ? -2.103 -0.988 -6.670 1.00 97.94 131 LEU A C 1
ATOM 990 O O . LEU A 1 131 ? -1.760 -1.968 -7.338 1.00 97.94 131 LEU A O 1
ATOM 994 N N . LEU A 1 132 ? -3.321 -0.444 -6.767 1.00 97.38 132 LEU A N 1
ATOM 995 C CA . LEU A 1 132 ? -4.347 -0.915 -7.705 1.00 97.38 132 LEU A CA 1
ATOM 996 C C . LEU A 1 132 ? -3.891 -0.770 -9.156 1.00 97.38 132 LEU A C 1
ATOM 998 O O . LEU A 1 132 ? -3.943 -1.741 -9.911 1.00 97.38 132 LEU A O 1
ATOM 1002 N N . GLU A 1 133 ? -3.410 0.415 -9.519 1.00 97.81 133 GLU A N 1
ATOM 1003 C CA . GLU A 1 133 ? -2.983 0.741 -10.878 1.00 97.81 133 GLU A CA 1
ATOM 1004 C C . GLU A 1 133 ? -1.713 -0.018 -11.263 1.00 97.81 133 GLU A C 1
ATOM 1006 O O . GLU A 1 133 ? -1.618 -0.554 -12.365 1.00 97.81 133 GLU A O 1
ATOM 1011 N N . THR A 1 134 ? -0.776 -0.194 -10.327 1.00 97.56 134 THR A N 1
ATOM 1012 C CA . THR A 1 134 ? 0.393 -1.059 -10.542 1.00 97.56 134 THR A CA 1
ATOM 1013 C C . THR A 1 134 ? -0.040 -2.491 -10.846 1.00 97.56 134 THR A C 1
ATOM 1015 O O . THR A 1 134 ? 0.462 -3.108 -11.784 1.00 97.56 134 THR A O 1
ATOM 1018 N N . ARG A 1 135 ? -1.007 -3.039 -10.099 1.00 96.00 135 ARG A N 1
ATOM 1019 C CA . ARG A 1 135 ? -1.528 -4.384 -10.373 1.00 96.00 135 ARG A CA 1
ATOM 1020 C C . ARG A 1 135 ? -2.216 -4.463 -11.732 1.00 96.00 135 ARG A C 1
ATOM 1022 O O . ARG A 1 135 ? -2.008 -5.442 -12.446 1.00 96.00 135 ARG A O 1
ATOM 1029 N N . ALA A 1 136 ? -3.032 -3.468 -12.073 1.00 95.00 136 ALA A N 1
ATOM 1030 C CA . ALA A 1 136 ? -3.723 -3.407 -13.356 1.00 95.00 136 ALA A CA 1
ATOM 1031 C C . ALA A 1 136 ? -2.729 -3.349 -14.526 1.00 95.00 136 ALA A C 1
ATOM 1033 O O . ALA A 1 136 ? -2.884 -4.094 -15.491 1.00 95.00 136 ALA A O 1
ATOM 1034 N N . MET A 1 137 ? -1.667 -2.552 -14.395 1.00 95.56 137 MET A N 1
ATOM 1035 C CA . MET A 1 137 ? -0.574 -2.467 -15.361 1.00 95.56 137 MET A CA 1
ATOM 1036 C C . MET A 1 137 ? 0.168 -3.800 -15.502 1.00 95.56 137 MET A C 1
ATOM 1038 O O . MET A 1 137 ? 0.300 -4.322 -16.604 1.00 95.56 137 MET A O 1
ATOM 1042 N N . LEU A 1 138 ? 0.585 -4.431 -14.399 1.00 93.94 138 LEU A N 1
ATOM 1043 C CA . LEU A 1 138 ? 1.253 -5.735 -14.481 1.00 93.94 138 LEU A CA 1
ATOM 1044 C C . LEU A 1 138 ? 0.344 -6.795 -15.131 1.00 93.94 138 LEU A C 1
ATOM 1046 O O . LEU A 1 138 ? 0.817 -7.662 -15.869 1.00 93.94 138 LEU A O 1
ATOM 1050 N N . ALA A 1 139 ? -0.966 -6.730 -14.889 1.00 91.56 139 ALA A N 1
ATOM 1051 C CA . ALA A 1 139 ? -1.929 -7.620 -15.526 1.00 91.56 139 ALA A CA 1
ATOM 1052 C C . ALA A 1 139 ? -2.080 -7.342 -17.032 1.00 91.56 139 ALA A C 1
ATOM 1054 O O . ALA A 1 139 ? -2.091 -8.294 -17.813 1.00 91.56 139 ALA A O 1
ATOM 1055 N N . SER A 1 140 ? -2.151 -6.074 -17.456 1.00 90.44 140 SER A N 1
ATOM 1056 C CA . SER A 1 140 ? -2.268 -5.706 -18.876 1.00 90.44 140 SER A CA 1
ATOM 1057 C C . SER A 1 140 ? -1.019 -6.075 -19.682 1.00 90.44 140 SER A C 1
ATOM 1059 O O . SER A 1 140 ? -1.134 -6.455 -20.844 1.00 90.44 140 SER A O 1
ATOM 1061 N N . GLN A 1 141 ? 0.152 -6.076 -19.039 1.00 89.06 141 GLN A N 1
ATOM 1062 C CA . GLN A 1 141 ? 1.424 -6.532 -19.610 1.00 89.06 141 GLN A CA 1
ATOM 1063 C C . GLN A 1 141 ? 1.596 -8.065 -19.584 1.00 89.06 141 GLN A C 1
ATOM 1065 O O . GLN A 1 141 ? 2.665 -8.595 -19.911 1.00 89.06 141 GLN A O 1
ATOM 1070 N N . GLY A 1 142 ? 0.572 -8.811 -19.151 1.00 86.50 142 GLY A N 1
ATOM 1071 C CA . GLY A 1 142 ? 0.616 -10.271 -19.050 1.00 86.50 142 GLY A CA 1
A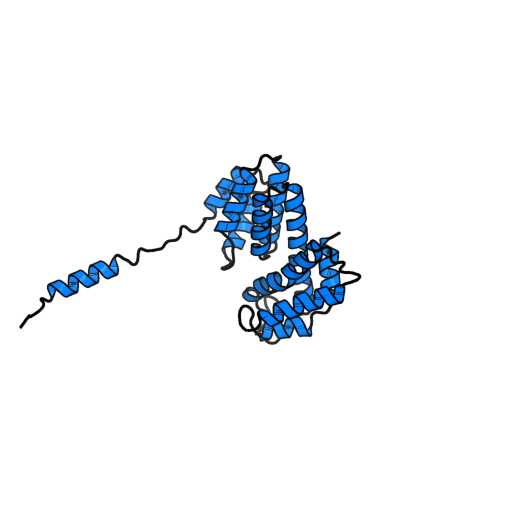TOM 1072 C C . GLY A 1 142 ? 1.664 -10.785 -18.058 1.00 86.50 142 GLY A C 1
ATOM 1073 O O . GLY A 1 142 ? 2.160 -11.895 -18.223 1.00 86.50 142 GLY A O 1
ATOM 1074 N N . ILE A 1 143 ? 2.046 -9.972 -17.067 1.00 86.75 143 ILE A N 1
ATOM 1075 C CA . ILE A 1 143 ? 3.028 -10.318 -16.026 1.00 86.75 143 ILE A CA 1
ATOM 1076 C C . ILE A 1 143 ? 2.339 -11.038 -14.859 1.00 86.75 143 ILE A C 1
ATOM 1078 O O . ILE A 1 143 ? 2.999 -11.685 -14.055 1.00 86.75 143 ILE A O 1
ATOM 1082 N N . VAL A 1 144 ? 1.010 -10.980 -14.748 1.00 82.19 144 VAL A N 1
ATOM 1083 C CA . VAL A 1 144 ? 0.262 -11.651 -13.675 1.00 82.19 144 VAL A CA 1
ATOM 1084 C C . VAL A 1 144 ? -0.228 -13.024 -14.122 1.00 82.19 144 VAL A C 1
ATOM 1086 O O . VAL A 1 144 ? -0.911 -13.166 -15.135 1.00 82.19 144 VAL A O 1
ATOM 1089 N N . ALA A 1 145 ? 0.067 -14.037 -13.310 1.00 69.19 145 ALA A N 1
ATOM 1090 C CA . ALA A 1 145 ? -0.467 -15.380 -13.469 1.00 69.19 145 ALA A CA 1
ATOM 1091 C C . ALA A 1 145 ? -2.006 -15.382 -13.355 1.00 69.19 145 ALA A C 1
ATOM 1093 O O . ALA A 1 145 ? -2.549 -15.098 -12.284 1.00 69.19 145 ALA A O 1
ATOM 1094 N N . GLN A 1 146 ? -2.727 -15.732 -14.427 1.00 62.22 146 GLN A N 1
ATOM 1095 C CA . GLN A 1 146 ? -4.181 -15.923 -14.353 1.00 62.22 146 GLN A CA 1
ATOM 1096 C C . GLN A 1 146 ? -4.503 -17.218 -13.593 1.00 62.22 146 GLN A C 1
ATOM 1098 O O . GLN A 1 146 ? -3.967 -18.285 -13.897 1.00 62.22 146 GLN A O 1
ATOM 1103 N N . ARG A 1 147 ? -5.398 -17.146 -12.597 1.00 51.84 147 ARG A N 1
ATOM 1104 C CA . ARG A 1 147 ? -5.907 -18.343 -11.911 1.00 51.84 147 ARG A CA 1
ATOM 1105 C C . ARG A 1 147 ? -6.650 -19.219 -12.922 1.00 51.84 147 ARG A C 1
ATOM 1107 O O . ARG A 1 147 ? -7.681 -18.804 -13.437 1.00 51.84 147 ARG A O 1
ATOM 1114 N N . GLY A 1 148 ? -6.158 -20.437 -13.139 1.00 48.97 148 GLY A N 1
ATOM 1115 C CA . GLY A 1 148 ? -6.908 -21.492 -13.827 1.00 48.97 148 GLY A CA 1
ATOM 1116 C C . GLY A 1 148 ? -6.313 -22.017 -15.130 1.00 48.97 148 GLY A C 1
ATOM 1117 O O . GLY A 1 148 ? -6.917 -22.922 -15.692 1.00 48.97 148 GLY A O 1
ATOM 1118 N N . ASN A 1 149 ? -5.157 -21.522 -15.590 1.00 42.59 149 ASN A N 1
ATOM 1119 C CA . ASN A 1 149 ? -4.499 -22.083 -16.772 1.00 42.59 149 ASN A CA 1
ATOM 1120 C C . ASN A 1 149 ? -3.195 -22.813 -16.425 1.00 42.59 149 ASN A C 1
ATOM 1122 O O . ASN A 1 149 ? -2.418 -22.386 -15.569 1.00 42.59 149 ASN A O 1
ATOM 1126 N N . GLU A 1 150 ? -3.032 -23.959 -17.075 1.00 44.09 150 GLU A N 1
ATOM 1127 C CA . GLU A 1 150 ? -2.006 -24.980 -16.888 1.00 44.09 150 GLU A CA 1
ATOM 1128 C C . GLU A 1 150 ? -0.576 -24.415 -16.937 1.00 44.09 150 GLU A C 1
ATOM 1130 O O . GLU A 1 150 ? -0.272 -23.541 -17.741 1.00 44.09 150 GLU A O 1
ATOM 1135 N N . MET A 1 151 ? 0.302 -24.939 -16.070 1.00 45.91 151 MET A N 1
ATOM 1136 C CA . MET A 1 151 ? 1.762 -24.748 -16.086 1.00 45.91 151 MET A CA 1
ATOM 1137 C C . MET A 1 151 ? 2.237 -23.338 -16.474 1.00 45.91 151 MET A C 1
ATOM 1139 O O . MET A 1 151 ? 2.856 -23.122 -17.515 1.00 45.91 151 MET A O 1
ATOM 1143 N N . ILE A 1 152 ? 2.005 -22.368 -15.591 1.00 53.72 152 ILE A N 1
ATOM 1144 C CA . ILE A 1 152 ? 2.603 -21.040 -15.725 1.00 53.72 152 ILE A CA 1
ATOM 1145 C C . ILE A 1 152 ? 4.112 -21.178 -15.512 1.00 53.72 152 ILE A C 1
ATOM 1147 O O . ILE A 1 152 ? 4.581 -21.379 -14.392 1.00 53.72 152 ILE A O 1
ATOM 1151 N N . SER A 1 153 ? 4.877 -21.085 -16.598 1.00 55.06 153 SER A N 1
ATOM 1152 C CA . SER A 1 153 ? 6.326 -20.931 -16.512 1.00 55.06 153 SER A CA 1
ATOM 1153 C C . SER A 1 153 ? 6.626 -19.584 -15.859 1.00 55.06 153 SER A C 1
ATOM 1155 O O . SER A 1 153 ? 6.141 -18.548 -16.329 1.00 55.06 153 SER A O 1
ATOM 1157 N N . SER A 1 154 ? 7.461 -19.581 -14.816 1.00 58.03 154 SER A N 1
ATOM 1158 C CA . SER A 1 154 ? 7.962 -18.363 -14.157 1.00 58.03 154 SER A CA 1
ATOM 1159 C C . SER A 1 154 ? 8.670 -17.400 -15.118 1.00 58.03 154 SER A C 1
ATOM 1161 O O . SER A 1 154 ? 8.873 -16.243 -14.780 1.00 58.03 154 SER A O 1
ATOM 1163 N N . GLN A 1 155 ? 8.998 -17.850 -16.334 1.00 61.97 155 GLN A N 1
ATOM 1164 C CA . GLN A 1 155 ? 9.529 -17.011 -17.410 1.00 61.97 155 GLN A CA 1
ATOM 1165 C C . GLN A 1 155 ? 8.493 -16.052 -18.016 1.00 61.97 155 GLN A C 1
ATOM 1167 O O . GLN A 1 155 ? 8.866 -15.123 -18.722 1.00 61.97 155 GLN A O 1
ATOM 1172 N N . THR A 1 156 ? 7.195 -16.289 -17.802 1.00 71.75 156 THR A N 1
ATOM 1173 C CA . THR A 1 156 ? 6.127 -15.545 -18.495 1.00 71.75 156 THR A CA 1
ATOM 1174 C C . THR A 1 156 ? 5.232 -14.738 -17.569 1.00 71.75 156 THR A C 1
ATOM 1176 O O . THR A 1 156 ? 4.686 -13.733 -18.021 1.00 71.75 156 THR A O 1
ATOM 1179 N N . ALA A 1 157 ? 5.109 -15.143 -16.300 1.00 82.38 157 ALA A N 1
ATOM 1180 C CA . ALA A 1 157 ? 4.288 -14.458 -15.313 1.00 82.38 157 ALA A CA 1
ATOM 1181 C C . ALA A 1 157 ? 4.751 -14.710 -13.867 1.00 82.38 157 ALA A C 1
ATOM 1183 O O . ALA A 1 157 ? 5.305 -15.759 -13.526 1.00 82.38 157 ALA A O 1
ATOM 1184 N N . ILE A 1 158 ? 4.448 -13.747 -13.002 1.00 86.19 158 ILE A N 1
ATOM 1185 C CA . ILE A 1 158 ? 4.730 -13.738 -11.573 1.00 86.19 158 ILE A CA 1
ATOM 1186 C C . ILE A 1 158 ? 3.579 -14.437 -10.820 1.00 86.19 158 ILE A C 1
ATOM 1188 O O . ILE A 1 158 ? 2.414 -14.042 -10.952 1.00 86.19 158 ILE A O 1
ATOM 1192 N N . PRO A 1 159 ? 3.874 -15.462 -9.996 1.00 84.88 159 PRO A N 1
ATOM 1193 C CA . PRO A 1 159 ? 2.908 -16.108 -9.113 1.00 84.88 159 PRO A CA 1
ATOM 1194 C C . PRO A 1 159 ? 2.296 -15.144 -8.082 1.00 84.88 159 PRO A C 1
ATOM 1196 O O . PRO A 1 159 ? 3.003 -14.261 -7.589 1.00 84.88 159 PRO A O 1
ATOM 1199 N N . PRO A 1 160 ? 1.040 -15.364 -7.641 1.00 81.19 160 PRO A N 1
ATOM 1200 C CA . PRO A 1 160 ? 0.345 -14.463 -6.714 1.00 81.19 160 PRO A CA 1
ATOM 1201 C C . PRO A 1 160 ? 1.106 -14.134 -5.422 1.00 81.19 160 PRO A C 1
ATOM 1203 O O . PRO A 1 160 ? 1.068 -12.993 -4.970 1.00 81.19 160 PRO A O 1
ATOM 1206 N N . LEU A 1 161 ? 1.833 -15.104 -4.850 1.00 78.50 161 LEU A N 1
ATOM 1207 C CA . LEU A 1 161 ? 2.609 -14.899 -3.620 1.00 78.50 161 LEU A CA 1
ATOM 1208 C C . LEU A 1 161 ? 3.733 -13.865 -3.809 1.00 78.50 161 LEU A C 1
ATOM 1210 O O . LEU A 1 161 ? 3.956 -13.023 -2.947 1.00 78.50 161 LEU A O 1
ATOM 1214 N N . ARG A 1 162 ? 4.412 -13.895 -4.962 1.00 88.31 162 ARG A N 1
ATOM 1215 C CA . ARG A 1 162 ? 5.513 -12.974 -5.292 1.00 88.31 162 ARG A CA 1
ATOM 1216 C C . ARG A 1 162 ? 5.014 -11.634 -5.826 1.00 88.31 162 ARG A C 1
ATOM 1218 O O . ARG A 1 162 ? 5.676 -10.614 -5.649 1.00 88.31 162 ARG A O 1
ATOM 1225 N N . LEU A 1 163 ? 3.825 -11.626 -6.434 1.00 91.50 163 LEU A N 1
ATOM 1226 C CA . LEU A 1 163 ? 3.208 -10.424 -6.986 1.00 91.50 163 LEU A CA 1
ATOM 1227 C C . LEU A 1 163 ? 3.049 -9.332 -5.926 1.00 91.50 163 LEU A C 1
ATOM 1229 O O . LEU A 1 163 ? 3.364 -8.184 -6.204 1.00 91.50 163 LEU A O 1
ATOM 1233 N N . ARG A 1 164 ? 2.626 -9.676 -4.703 1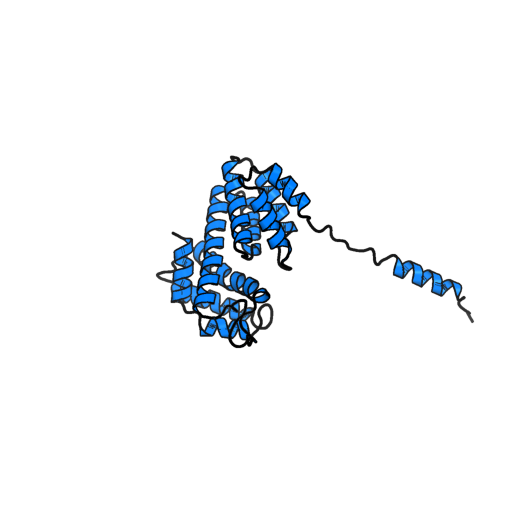.00 92.81 164 ARG A N 1
ATOM 1234 C CA . ARG A 1 164 ? 2.447 -8.701 -3.613 1.00 92.81 164 ARG A CA 1
ATOM 1235 C C . ARG A 1 164 ? 3.726 -7.919 -3.321 1.00 92.81 164 ARG A C 1
ATOM 1237 O O . ARG A 1 164 ? 3.687 -6.695 -3.254 1.00 92.81 164 ARG A O 1
ATOM 1244 N N . GLN A 1 165 ? 4.865 -8.605 -3.243 1.00 93.69 165 GLN A N 1
ATOM 1245 C CA . GLN A 1 165 ? 6.151 -7.945 -3.036 1.00 93.69 165 GLN A CA 1
ATOM 1246 C C . GLN A 1 165 ? 6.531 -7.051 -4.223 1.00 93.69 165 GLN A C 1
ATOM 1248 O O . GLN A 1 165 ? 7.040 -5.953 -4.012 1.00 93.69 165 GLN A O 1
ATOM 1253 N N . MET A 1 166 ? 6.245 -7.480 -5.456 1.00 95.88 166 MET A N 1
ATOM 1254 C CA . MET A 1 166 ? 6.466 -6.657 -6.649 1.00 95.88 166 MET A CA 1
ATOM 1255 C C . MET A 1 166 ? 5.598 -5.388 -6.644 1.00 95.88 166 MET A C 1
ATOM 1257 O O . MET A 1 166 ? 6.097 -4.311 -6.954 1.00 95.88 166 MET A O 1
ATOM 1261 N N . LEU A 1 167 ? 4.326 -5.486 -6.234 1.00 96.75 167 LEU A N 1
ATOM 1262 C CA . LEU A 1 167 ? 3.437 -4.323 -6.117 1.00 96.75 167 LEU A CA 1
ATOM 1263 C C . LEU A 1 167 ? 4.009 -3.274 -5.161 1.00 96.75 167 LEU A C 1
ATOM 1265 O O . LEU A 1 167 ? 3.995 -2.089 -5.487 1.00 96.75 167 LEU A O 1
ATOM 1269 N N . ILE A 1 168 ? 4.537 -3.699 -4.009 1.00 95.81 168 ILE A N 1
ATOM 1270 C CA . ILE A 1 168 ? 5.173 -2.796 -3.039 1.00 95.81 168 ILE A CA 1
ATOM 1271 C C . ILE A 1 168 ? 6.374 -2.095 -3.683 1.00 95.81 168 ILE A C 1
ATOM 1273 O O . ILE A 1 168 ? 6.433 -0.871 -3.699 1.00 95.81 168 ILE A O 1
ATOM 1277 N N . GLU A 1 169 ? 7.308 -2.857 -4.257 1.00 96.50 169 GLU A N 1
ATOM 1278 C CA . GLU A 1 169 ? 8.583 -2.298 -4.733 1.00 96.50 169 GLU A CA 1
ATOM 1279 C C . GLU A 1 169 ? 8.458 -1.432 -5.990 1.00 96.50 169 GLU A C 1
ATOM 1281 O O . GLU A 1 169 ? 9.357 -0.641 -6.267 1.00 96.50 169 GLU A O 1
ATOM 1286 N N . VAL A 1 170 ? 7.357 -1.552 -6.737 1.00 97.50 170 VAL A N 1
ATOM 1287 C CA . VAL A 1 170 ? 7.032 -0.636 -7.838 1.00 97.50 170 VAL A CA 1
ATOM 1288 C C . VAL A 1 170 ? 6.268 0.590 -7.337 1.00 97.50 170 VAL A C 1
ATOM 1290 O O . VAL A 1 170 ? 6.592 1.705 -7.732 1.00 97.50 170 VAL A O 1
ATOM 1293 N N . SER A 1 171 ? 5.271 0.415 -6.465 1.00 97.56 171 SER A N 1
ATOM 1294 C CA . SER A 1 171 ? 4.398 1.522 -6.041 1.00 97.56 171 SER A CA 1
ATOM 1295 C C . SER A 1 171 ? 5.037 2.473 -5.025 1.00 97.56 171 SER A C 1
ATOM 1297 O O . SER A 1 171 ? 4.740 3.667 -5.054 1.00 97.56 171 SER A O 1
ATOM 1299 N N . GLU A 1 172 ? 5.920 1.992 -4.142 1.00 95.62 172 GLU A N 1
ATOM 1300 C CA . GLU A 1 172 ? 6.549 2.836 -3.115 1.00 95.62 172 GLU A CA 1
ATOM 1301 C C . GLU A 1 172 ? 7.437 3.944 -3.702 1.00 95.62 172 GLU A C 1
ATOM 1303 O O . GLU A 1 172 ? 7.227 5.098 -3.324 1.00 95.62 172 GLU A O 1
ATOM 1308 N N . PRO A 1 173 ? 8.349 3.675 -4.660 1.00 96.62 173 PRO A N 1
ATOM 1309 C CA . PRO A 1 173 ? 9.126 4.739 -5.292 1.00 96.62 173 PRO A CA 1
ATOM 1310 C C . PRO A 1 173 ? 8.256 5.772 -6.018 1.00 96.62 173 PRO A C 1
ATOM 1312 O O . PRO A 1 173 ? 8.574 6.956 -5.983 1.00 96.62 173 PRO A O 1
ATOM 1315 N N . ILE A 1 174 ? 7.133 5.357 -6.623 1.00 97.69 174 ILE A N 1
ATOM 1316 C CA . ILE A 1 174 ? 6.184 6.294 -7.248 1.00 97.69 174 ILE A CA 1
ATOM 1317 C C . ILE A 1 174 ? 5.579 7.218 -6.186 1.00 97.69 174 ILE A C 1
ATOM 1319 O O . ILE A 1 174 ? 5.505 8.430 -6.381 1.00 97.69 174 ILE A O 1
ATOM 1323 N N . ALA A 1 175 ? 5.174 6.659 -5.044 1.00 96.75 175 ALA A N 1
ATOM 1324 C CA . ALA A 1 175 ? 4.631 7.443 -3.942 1.00 96.75 175 ALA A CA 1
ATOM 1325 C C . ALA A 1 175 ? 5.663 8.428 -3.370 1.00 96.75 175 ALA A C 1
ATOM 1327 O O . ALA A 1 175 ? 5.314 9.562 -3.049 1.00 96.75 175 ALA A O 1
ATOM 1328 N N . ASP A 1 176 ? 6.924 8.010 -3.246 1.00 95.31 176 ASP A N 1
ATOM 1329 C CA . ASP A 1 176 ? 7.999 8.854 -2.723 1.00 95.31 176 ASP A CA 1
ATOM 1330 C C . ASP A 1 176 ? 8.393 9.963 -3.713 1.00 95.31 176 ASP A C 1
ATOM 1332 O O . ASP A 1 176 ? 8.601 11.102 -3.297 1.00 95.31 176 ASP A O 1
ATOM 1336 N N . PHE A 1 177 ? 8.397 9.671 -5.018 1.00 96.75 177 PHE A N 1
ATOM 1337 C CA . PHE A 1 177 ? 8.561 10.667 -6.080 1.00 96.75 177 PHE A CA 1
ATOM 1338 C C . PHE A 1 177 ? 7.469 11.749 -6.016 1.00 96.75 177 PHE A C 1
ATOM 1340 O O . PHE A 1 177 ? 7.778 12.941 -5.982 1.00 96.75 177 PHE A O 1
ATOM 1347 N N . LEU A 1 178 ? 6.196 11.346 -5.910 1.00 96.62 178 LEU A N 1
ATOM 1348 C CA . LEU A 1 178 ? 5.071 12.281 -5.792 1.00 96.62 178 LEU A CA 1
ATOM 1349 C C . LEU A 1 178 ? 5.136 13.096 -4.492 1.00 96.62 178 LEU A C 1
ATOM 1351 O O . LEU A 1 178 ? 4.921 14.306 -4.504 1.00 96.62 178 LEU A O 1
ATOM 1355 N N . ALA A 1 179 ? 5.479 12.458 -3.370 1.00 93.00 179 ALA A N 1
ATOM 1356 C CA . ALA A 1 179 ? 5.646 13.142 -2.088 1.00 93.00 179 ALA A CA 1
ATOM 1357 C C . ALA A 1 179 ? 6.815 14.145 -2.100 1.00 93.00 179 ALA A C 1
ATOM 1359 O O . ALA A 1 179 ? 6.774 15.145 -1.383 1.00 93.00 179 ALA A O 1
ATOM 1360 N N . GLY A 1 180 ? 7.837 13.896 -2.924 1.00 94.31 180 GLY A N 1
ATOM 1361 C CA . GLY A 1 180 ? 8.940 14.820 -3.194 1.00 94.31 180 GLY A CA 1
ATOM 1362 C C . GLY A 1 180 ? 8.573 16.001 -4.100 1.00 94.31 180 GLY A C 1
ATOM 1363 O O . GLY A 1 180 ? 9.415 16.872 -4.309 1.00 94.31 180 GLY A O 1
ATOM 1364 N N . GLY A 1 181 ? 7.339 16.053 -4.614 1.00 95.12 181 GLY A N 1
ATOM 1365 C CA . GLY A 1 181 ? 6.870 17.089 -5.534 1.00 95.12 181 GLY A CA 1
ATOM 1366 C C . GLY A 1 181 ? 7.216 16.828 -7.000 1.00 95.12 181 GLY A C 1
ATOM 1367 O O . GLY A 1 181 ? 7.152 17.760 -7.795 1.00 95.12 181 GLY A O 1
ATOM 1368 N N . GLY A 1 182 ? 7.598 15.598 -7.354 1.00 96.06 182 GLY A N 1
ATOM 1369 C CA . GLY A 1 182 ? 7.873 15.226 -8.738 1.00 96.06 182 GLY A CA 1
ATOM 1370 C C . GLY A 1 182 ? 6.621 15.287 -9.616 1.00 96.06 182 GLY A C 1
ATOM 1371 O O . GLY A 1 182 ? 5.536 14.873 -9.195 1.00 96.06 182 GLY A O 1
ATOM 1372 N N . ASP A 1 183 ? 6.775 15.773 -10.850 1.00 95.88 183 ASP A N 1
ATOM 1373 C CA . ASP A 1 183 ? 5.689 15.839 -11.829 1.00 95.88 183 ASP A CA 1
ATOM 1374 C C . ASP A 1 183 ? 5.767 14.634 -12.787 1.00 95.88 183 ASP A C 1
ATOM 1376 O O . ASP A 1 183 ? 6.700 14.537 -13.586 1.00 95.88 183 ASP A O 1
ATOM 1380 N N . PRO A 1 184 ? 4.799 13.696 -12.771 1.00 94.19 184 PRO A N 1
ATOM 1381 C CA . PRO A 1 184 ? 4.835 12.525 -13.644 1.00 94.19 184 PRO A CA 1
ATOM 1382 C C . PRO A 1 184 ? 4.610 12.848 -15.131 1.00 94.19 184 PRO A C 1
ATOM 1384 O O . PRO A 1 184 ? 4.711 11.948 -15.960 1.00 94.19 184 PRO A O 1
ATOM 1387 N N . THR A 1 185 ? 4.260 14.084 -15.491 1.00 93.94 185 THR A N 1
ATOM 1388 C CA . THR A 1 185 ? 4.136 14.537 -16.884 1.00 93.94 185 THR A CA 1
ATOM 1389 C C . THR A 1 185 ? 5.446 15.102 -17.430 1.00 93.94 185 THR A C 1
ATOM 1391 O O . THR A 1 185 ? 5.731 14.919 -18.615 1.00 93.94 185 THR A O 1
ATOM 1394 N N . GLU A 1 186 ? 6.268 15.715 -16.575 1.00 93.44 186 GLU A N 1
ATOM 1395 C CA . GLU A 1 186 ? 7.545 16.332 -16.958 1.00 93.44 186 GLU A CA 1
ATOM 1396 C C . GLU A 1 186 ? 8.739 15.406 -16.664 1.00 93.44 186 GLU A C 1
ATOM 1398 O O . GLU A 1 186 ? 9.597 15.202 -17.525 1.00 93.44 186 GLU A O 1
ATOM 1403 N N . ASP A 1 187 ? 8.741 14.741 -15.506 1.00 94.75 187 ASP A N 1
ATOM 1404 C CA . ASP A 1 187 ? 9.871 13.971 -14.966 1.00 94.75 187 ASP A CA 1
ATOM 1405 C C . ASP A 1 187 ? 9.677 12.443 -15.071 1.00 94.75 187 ASP A C 1
ATOM 1407 O O . ASP A 1 187 ? 10.284 11.657 -14.338 1.00 94.75 187 ASP A O 1
ATOM 1411 N N . TYR A 1 188 ? 8.851 11.974 -16.013 1.00 94.56 188 TYR A N 1
ATOM 1412 C CA . TYR A 1 188 ? 8.519 10.547 -16.177 1.00 94.56 188 TYR A CA 1
ATOM 1413 C C . TYR A 1 188 ? 9.741 9.631 -16.396 1.00 94.56 188 TYR A C 1
ATOM 1415 O O . TYR A 1 188 ? 9.712 8.451 -16.038 1.00 94.56 188 TYR A O 1
ATOM 1423 N N . LEU A 1 189 ? 10.836 10.152 -16.965 1.00 95.88 189 LEU A N 1
ATOM 1424 C CA . LEU A 1 189 ? 12.093 9.408 -17.107 1.00 95.88 189 LEU A CA 1
ATOM 1425 C C . LEU A 1 189 ? 12.836 9.250 -15.776 1.00 95.88 189 LEU A C 1
ATOM 1427 O O . LEU A 1 189 ? 13.423 8.193 -15.544 1.00 95.88 189 LEU A O 1
ATOM 1431 N N . VAL A 1 190 ? 12.798 10.267 -14.908 1.00 96.25 190 VAL A N 1
ATOM 1432 C CA . VAL A 1 190 ? 13.381 10.203 -13.558 1.00 96.25 190 VAL A CA 1
ATOM 1433 C C . VAL A 1 190 ? 12.619 9.170 -12.740 1.00 96.25 190 VAL A C 1
ATOM 1435 O O . VAL A 1 190 ? 13.229 8.244 -12.213 1.00 96.25 190 VAL A O 1
ATOM 1438 N N . LEU A 1 191 ? 11.284 9.246 -12.765 1.00 97.38 191 LEU A N 1
ATOM 1439 C CA . LEU A 1 191 ? 10.417 8.266 -12.117 1.00 97.38 191 LEU A CA 1
ATOM 1440 C C . LEU A 1 191 ? 10.730 6.832 -12.575 1.00 97.38 191 LEU A C 1
ATOM 1442 O O . LEU A 1 191 ? 10.868 5.924 -11.754 1.00 97.38 191 LEU A O 1
ATOM 1446 N N . TYR A 1 192 ? 10.875 6.620 -13.886 1.00 97.75 192 TYR A N 1
ATOM 1447 C CA . TYR A 1 192 ? 11.233 5.307 -14.420 1.00 97.75 192 TYR A CA 1
ATOM 1448 C C . TYR A 1 192 ? 12.603 4.827 -13.938 1.00 97.75 192 TYR A C 1
ATOM 1450 O O . TYR A 1 192 ? 12.741 3.663 -13.561 1.00 97.75 192 TYR A O 1
ATOM 1458 N N . MET A 1 193 ? 13.608 5.704 -13.911 1.00 97.56 193 MET A N 1
ATOM 1459 C CA . MET A 1 193 ? 14.938 5.362 -13.406 1.00 97.56 193 MET A CA 1
ATOM 1460 C C . MET A 1 193 ? 14.923 5.003 -11.923 1.00 97.56 193 MET A C 1
ATOM 1462 O O . MET A 1 193 ? 15.571 4.027 -11.548 1.00 97.56 193 MET A O 1
ATOM 1466 N N . ASP A 1 194 ? 14.157 5.707 -11.095 1.00 96.88 194 ASP A N 1
ATOM 1467 C CA . ASP A 1 194 ? 14.053 5.403 -9.666 1.00 96.88 194 ASP A CA 1
ATOM 1468 C C . ASP A 1 194 ? 13.449 4.016 -9.424 1.00 96.88 194 ASP A C 1
ATOM 1470 O O . ASP A 1 194 ? 14.027 3.200 -8.695 1.00 96.88 194 ASP A O 1
ATOM 1474 N N . VAL A 1 195 ? 12.347 3.693 -10.110 1.00 97.81 195 VAL A N 1
ATOM 1475 C CA . VAL A 1 195 ? 11.734 2.358 -10.041 1.00 97.81 195 VAL A CA 1
ATOM 1476 C C . VAL A 1 195 ? 12.693 1.294 -10.590 1.00 97.81 195 VAL A C 1
ATOM 1478 O O . VAL A 1 195 ? 12.919 0.266 -9.947 1.00 97.81 195 VAL A O 1
ATOM 1481 N N . ALA A 1 196 ? 13.314 1.527 -11.750 1.00 97.81 196 ALA A N 1
ATOM 1482 C CA . ALA A 1 196 ? 14.208 0.555 -12.377 1.00 97.81 196 ALA A CA 1
ATOM 1483 C C . ALA A 1 196 ? 15.455 0.263 -11.526 1.00 97.81 196 ALA A C 1
ATOM 1485 O O . ALA A 1 196 ? 15.848 -0.899 -11.359 1.00 97.81 196 ALA A O 1
ATOM 1486 N N . ASN A 1 197 ? 16.053 1.302 -10.940 1.00 97.69 197 ASN A N 1
ATOM 1487 C CA . ASN A 1 197 ? 17.192 1.184 -10.035 1.00 97.69 197 ASN A CA 1
ATOM 1488 C C . ASN A 1 197 ? 16.805 0.429 -8.763 1.00 97.69 197 ASN A C 1
ATOM 1490 O O . ASN A 1 197 ? 17.540 -0.466 -8.333 1.00 97.69 197 ASN A O 1
ATOM 1494 N N . ARG A 1 198 ? 15.629 0.726 -8.195 1.00 96.88 198 ARG A N 1
ATOM 1495 C CA . ARG A 1 198 ? 15.105 0.015 -7.027 1.00 96.88 198 ARG A CA 1
ATOM 1496 C C . ARG A 1 198 ? 14.960 -1.476 -7.311 1.00 96.88 198 ARG A C 1
ATOM 1498 O O . ARG A 1 198 ? 15.556 -2.283 -6.594 1.00 96.88 198 ARG A O 1
ATOM 1505 N N . LEU A 1 199 ? 14.250 -1.850 -8.374 1.00 97.69 199 LEU A N 1
ATOM 1506 C CA . LEU A 1 199 ? 14.048 -3.255 -8.739 1.00 97.69 199 LEU A CA 1
ATOM 1507 C C . LEU A 1 199 ? 15.377 -3.972 -9.009 1.00 97.69 199 LEU A C 1
ATOM 1509 O O . LEU A 1 199 ? 15.596 -5.082 -8.520 1.00 97.69 199 LEU A O 1
ATOM 1513 N N . THR A 1 200 ? 16.302 -3.314 -9.711 1.00 97.56 200 THR A N 1
ATOM 1514 C CA . THR A 1 200 ? 17.641 -3.857 -9.985 1.00 97.56 200 THR A CA 1
ATOM 1515 C C . THR A 1 200 ? 18.434 -4.102 -8.700 1.00 97.56 200 THR A C 1
ATOM 1517 O O . THR A 1 200 ? 19.091 -5.136 -8.583 1.00 97.56 200 THR A O 1
ATOM 1520 N N . SER A 1 201 ? 18.344 -3.201 -7.716 1.00 97.38 201 SER A N 1
ATOM 1521 C CA . SER A 1 201 ? 19.044 -3.334 -6.430 1.00 97.38 201 SER A CA 1
ATOM 1522 C C . SER A 1 201 ? 18.529 -4.496 -5.571 1.00 97.38 201 SER A C 1
ATOM 1524 O O . SER A 1 201 ? 19.282 -5.064 -4.786 1.00 97.38 201 SER A O 1
ATOM 1526 N N . LEU A 1 202 ? 17.258 -4.874 -5.737 1.00 96.31 202 LEU A N 1
ATOM 1527 C CA . LEU A 1 202 ? 16.606 -5.954 -4.990 1.00 96.31 202 LEU A CA 1
ATOM 1528 C C . LEU A 1 202 ? 16.687 -7.317 -5.685 1.00 96.31 202 LEU A C 1
ATOM 1530 O O . LEU A 1 202 ? 16.293 -8.335 -5.102 1.00 96.31 202 LEU A O 1
ATOM 1534 N N . ARG A 1 203 ? 17.193 -7.338 -6.920 1.00 96.38 203 ARG A N 1
ATOM 1535 C CA . ARG A 1 203 ? 17.276 -8.512 -7.785 1.00 96.38 203 ARG A CA 1
ATOM 1536 C C . ARG A 1 203 ? 18.172 -9.595 -7.184 1.00 96.38 203 ARG A C 1
ATOM 1538 O O . ARG A 1 203 ? 19.358 -9.376 -6.959 1.00 96.38 203 ARG A O 1
ATOM 1545 N N . GLY A 1 204 ? 17.611 -10.782 -6.967 1.00 92.31 204 GLY A N 1
ATOM 1546 C CA . GLY A 1 204 ? 18.294 -11.921 -6.346 1.00 92.31 204 GLY A CA 1
ATOM 1547 C C . GLY A 1 204 ? 18.499 -11.791 -4.832 1.00 92.31 204 GLY A C 1
ATOM 1548 O O . GLY A 1 204 ? 19.097 -12.682 -4.237 1.00 92.31 204 GLY A O 1
ATOM 1549 N N . ILE A 1 205 ? 18.012 -10.707 -4.214 1.00 92.81 205 ILE A N 1
ATOM 1550 C CA . ILE A 1 205 ? 18.102 -10.463 -2.766 1.00 92.81 205 ILE A CA 1
ATOM 1551 C C . ILE A 1 205 ? 16.718 -10.594 -2.134 1.00 92.81 205 ILE A C 1
ATOM 1553 O O . ILE A 1 205 ? 16.489 -11.468 -1.304 1.00 92.81 205 ILE A O 1
ATOM 1557 N N . LYS A 1 206 ? 15.794 -9.718 -2.541 1.00 92.00 206 LYS A N 1
ATOM 1558 C CA . LYS A 1 206 ? 14.410 -9.677 -2.048 1.00 92.00 206 LYS A CA 1
ATOM 1559 C C . LYS A 1 206 ? 13.419 -10.142 -3.111 1.00 92.00 206 LYS A C 1
ATOM 1561 O O . LYS A 1 206 ? 12.396 -10.735 -2.789 1.00 92.00 206 LYS A O 1
ATOM 1566 N N . LEU A 1 207 ? 13.734 -9.867 -4.374 1.00 93.56 207 LEU A N 1
ATOM 1567 C CA . LEU A 1 207 ? 12.929 -10.236 -5.530 1.00 93.56 207 LEU A CA 1
ATOM 1568 C C . LEU A 1 207 ? 13.679 -11.271 -6.372 1.00 93.56 207 LEU A C 1
ATOM 1570 O O . LEU A 1 207 ? 14.874 -11.083 -6.623 1.00 93.56 207 LEU A O 1
ATOM 1574 N N . PRO A 1 208 ? 13.020 -12.337 -6.849 1.00 93.88 208 PRO A N 1
ATOM 1575 C CA . PRO A 1 208 ? 13.645 -13.268 -7.781 1.00 93.88 208 PRO A CA 1
ATOM 1576 C C . PRO A 1 208 ? 14.099 -12.570 -9.061 1.00 93.88 208 PRO A C 1
ATOM 1578 O O . PRO A 1 208 ? 13.469 -11.621 -9.534 1.00 93.88 208 PRO A O 1
ATOM 1581 N N . ALA A 1 209 ? 15.236 -13.008 -9.599 1.00 94.50 209 ALA A N 1
ATOM 1582 C CA . ALA A 1 209 ? 15.897 -12.290 -10.680 1.00 94.50 209 ALA A CA 1
ATOM 1583 C C . ALA A 1 209 ? 15.064 -12.272 -11.965 1.00 94.50 209 ALA A C 1
ATOM 1585 O O . ALA A 1 209 ? 15.009 -11.250 -12.646 1.00 94.50 209 ALA A O 1
ATOM 1586 N N . GLU A 1 210 ? 14.393 -13.381 -12.256 1.00 92.94 210 GLU A N 1
ATOM 1587 C CA . GLU A 1 210 ? 13.516 -13.552 -13.406 1.00 92.94 210 GLU A CA 1
ATOM 1588 C C . GLU A 1 210 ? 12.284 -12.641 -13.353 1.00 92.94 210 GLU A C 1
ATOM 1590 O O . GLU A 1 210 ? 11.923 -12.064 -14.374 1.00 92.94 210 GLU A O 1
ATOM 1595 N N . ASP A 1 211 ? 11.699 -12.427 -12.169 1.00 93.94 211 ASP A N 1
ATOM 1596 C CA . ASP A 1 211 ? 10.533 -11.549 -12.012 1.00 93.94 211 ASP A CA 1
ATOM 1597 C C . ASP A 1 211 ? 10.921 -10.085 -12.269 1.00 93.94 211 ASP A C 1
ATOM 1599 O O . ASP A 1 211 ? 10.188 -9.344 -12.920 1.00 93.94 211 ASP A O 1
ATOM 1603 N N . VAL A 1 212 ? 12.096 -9.669 -11.781 1.00 95.81 212 VAL A N 1
ATOM 1604 C CA . VAL A 1 212 ? 12.628 -8.317 -12.013 1.00 95.81 212 VAL A CA 1
ATOM 1605 C C . VAL A 1 212 ? 12.920 -8.089 -13.492 1.00 95.81 212 VAL A C 1
ATOM 1607 O O . VAL A 1 212 ? 12.533 -7.055 -14.028 1.00 95.81 212 VAL A O 1
ATOM 1610 N N . ILE A 1 213 ? 13.588 -9.040 -14.154 1.00 95.06 213 ILE A N 1
ATOM 1611 C CA . ILE A 1 213 ? 13.885 -8.947 -15.592 1.00 95.06 213 ILE A CA 1
ATOM 1612 C C . ILE A 1 213 ? 12.580 -8.819 -16.382 1.00 95.06 213 ILE A C 1
ATOM 1614 O O . ILE A 1 213 ? 12.438 -7.888 -17.167 1.00 95.06 213 ILE A O 1
ATOM 1618 N N . LEU A 1 214 ? 11.605 -9.685 -16.099 1.00 93.81 214 LEU A N 1
ATOM 1619 C CA . LEU A 1 214 ? 10.306 -9.686 -16.762 1.00 93.81 214 LEU A CA 1
ATOM 1620 C C . LEU A 1 214 ? 9.571 -8.343 -16.633 1.00 93.81 214 LEU A C 1
ATOM 1622 O O . LEU A 1 214 ? 9.004 -7.856 -17.611 1.00 93.81 214 LEU A O 1
ATOM 1626 N N . VAL A 1 215 ? 9.571 -7.745 -15.437 1.00 95.25 215 VAL A N 1
ATOM 1627 C CA . VAL A 1 215 ? 8.942 -6.435 -15.211 1.00 95.25 215 VAL A CA 1
ATOM 1628 C C . VAL A 1 215 ? 9.680 -5.340 -15.970 1.00 95.25 215 VAL A C 1
ATOM 1630 O O . VAL A 1 215 ? 9.038 -4.577 -16.684 1.00 95.25 215 VAL A O 1
ATOM 1633 N N . LEU A 1 216 ? 11.010 -5.274 -15.872 1.00 96.00 216 LEU A N 1
ATOM 1634 C CA . LEU A 1 216 ? 11.802 -4.233 -16.537 1.00 96.00 216 LEU A CA 1
ATOM 1635 C C . LEU A 1 216 ? 11.754 -4.317 -18.069 1.00 96.00 216 LEU A C 1
ATOM 1637 O O . LEU A 1 216 ? 11.865 -3.292 -18.731 1.00 96.00 216 LEU A O 1
ATOM 1641 N N . GLU A 1 217 ? 11.582 -5.509 -18.642 1.00 95.50 217 GLU A N 1
ATOM 1642 C CA . GLU A 1 217 ? 11.456 -5.687 -20.095 1.00 95.50 217 GLU A CA 1
ATOM 1643 C C . GLU A 1 217 ? 10.119 -5.185 -20.658 1.00 95.50 217 GLU A C 1
ATOM 1645 O O . GLU A 1 217 ? 10.035 -4.880 -21.848 1.00 95.50 217 GLU A O 1
ATOM 1650 N N . ARG A 1 218 ? 9.067 -5.123 -19.833 1.00 94.44 218 ARG A N 1
ATOM 1651 C CA . ARG A 1 218 ? 7.693 -4.832 -20.281 1.00 94.44 218 ARG A CA 1
ATOM 1652 C C . ARG A 1 218 ? 7.127 -3.522 -19.748 1.00 94.44 218 ARG A C 1
ATOM 1654 O O . ARG A 1 218 ? 6.205 -2.975 -20.340 1.00 94.44 218 ARG A O 1
ATOM 1661 N N . MET A 1 219 ? 7.651 -3.035 -18.634 1.00 95.38 219 MET A N 1
ATOM 1662 C CA . MET A 1 219 ? 7.244 -1.775 -18.033 1.00 95.38 219 MET A CA 1
ATOM 1663 C C . MET A 1 219 ? 7.897 -0.608 -18.768 1.00 95.38 219 MET A C 1
ATOM 1665 O O . MET A 1 219 ? 9.116 -0.559 -18.924 1.00 95.38 219 MET A O 1
ATOM 1669 N N . THR A 1 220 ? 7.092 0.367 -19.170 1.00 96.12 220 THR A N 1
ATOM 1670 C CA . THR A 1 220 ? 7.571 1.600 -19.798 1.00 96.12 220 THR A CA 1
ATOM 1671 C C . THR A 1 220 ? 7.515 2.779 -18.831 1.00 96.12 220 THR A C 1
ATOM 1673 O O . THR A 1 220 ? 6.849 2.752 -17.794 1.00 96.12 220 THR A O 1
ATOM 1676 N N . SER A 1 221 ? 8.193 3.869 -19.181 1.00 96.50 221 SER A N 1
ATOM 1677 C CA . SER A 1 221 ? 8.086 5.121 -18.432 1.00 96.50 221 SER A CA 1
ATOM 1678 C C . SER A 1 221 ? 6.691 5.756 -18.539 1.00 96.50 221 SER A C 1
ATOM 1680 O O . SER A 1 221 ? 6.243 6.406 -17.596 1.00 96.50 221 SER A O 1
ATOM 1682 N N . GLN A 1 222 ? 5.968 5.519 -19.641 1.00 95.94 222 GLN A N 1
ATOM 1683 C CA . GLN A 1 222 ? 4.586 5.980 -19.812 1.00 95.94 222 GLN A CA 1
ATOM 1684 C C . GLN A 1 222 ? 3.615 5.240 -18.889 1.00 95.94 222 GLN A C 1
ATOM 1686 O O . GLN A 1 222 ? 2.710 5.867 -18.341 1.00 95.94 222 GLN A O 1
ATOM 1691 N N . ASP A 1 223 ? 3.828 3.939 -18.672 1.00 96.06 223 ASP A N 1
ATOM 1692 C CA . ASP A 1 223 ? 3.028 3.156 -17.726 1.00 96.06 223 ASP A CA 1
ATOM 1693 C C . ASP A 1 223 ? 3.134 3.737 -16.309 1.00 96.06 223 ASP A C 1
ATOM 1695 O O . ASP A 1 223 ? 2.125 3.969 -15.642 1.00 96.06 223 ASP A O 1
ATOM 1699 N N . LEU A 1 224 ? 4.358 4.041 -15.865 1.00 97.00 224 LEU A N 1
ATOM 1700 C CA . LEU A 1 224 ?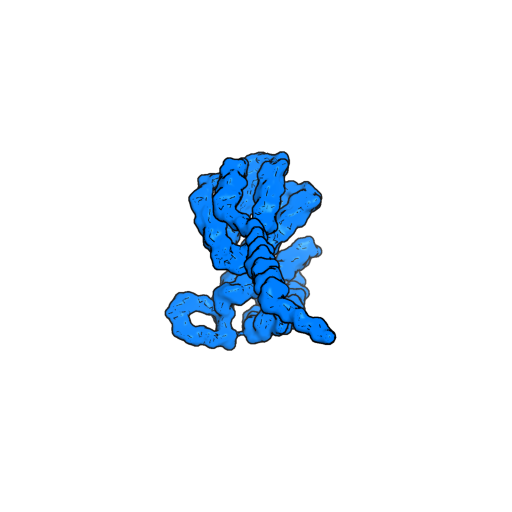 4.605 4.622 -14.543 1.00 97.00 224 LEU A CA 1
ATOM 1701 C C . LEU A 1 224 ? 4.024 6.032 -14.403 1.00 97.00 224 LEU A C 1
ATOM 1703 O O . LEU A 1 224 ? 3.430 6.346 -13.371 1.00 97.00 224 LEU A O 1
ATOM 1707 N N . ALA A 1 225 ? 4.134 6.860 -15.444 1.00 96.50 225 ALA A N 1
ATOM 1708 C CA . ALA A 1 225 ? 3.504 8.176 -15.471 1.00 96.50 225 ALA A CA 1
ATOM 1709 C C . ALA A 1 225 ? 1.974 8.079 -15.347 1.00 96.50 225 ALA A C 1
ATOM 1711 O O . ALA A 1 225 ? 1.368 8.830 -14.581 1.00 96.50 225 ALA A O 1
ATOM 1712 N N . ALA A 1 226 ? 1.344 7.134 -16.051 1.00 96.62 226 ALA A N 1
ATOM 1713 C CA . ALA A 1 226 ? -0.099 6.915 -15.988 1.00 96.62 226 ALA A CA 1
ATOM 1714 C C . ALA A 1 226 ? -0.558 6.433 -14.600 1.00 96.62 226 ALA A C 1
ATOM 1716 O O . ALA A 1 226 ? -1.562 6.927 -14.074 1.00 96.62 226 ALA A O 1
ATOM 1717 N N . ILE A 1 227 ? 0.201 5.524 -13.975 1.00 97.00 227 ILE A N 1
ATOM 1718 C CA . ILE A 1 227 ? -0.037 5.076 -12.594 1.00 97.00 227 ILE A CA 1
ATOM 1719 C C . ILE A 1 227 ? 0.031 6.272 -11.633 1.00 97.00 227 ILE A C 1
ATOM 1721 O O . ILE A 1 227 ? -0.904 6.506 -10.865 1.00 97.00 227 ILE A O 1
ATOM 1725 N N . ALA A 1 228 ? 1.102 7.066 -11.708 1.00 96.56 228 ALA A N 1
ATOM 1726 C CA . ALA A 1 228 ? 1.308 8.223 -10.841 1.00 96.56 228 ALA A CA 1
ATOM 1727 C C . ALA A 1 228 ? 0.180 9.259 -10.984 1.00 96.56 228 ALA A C 1
ATOM 1729 O O . ALA A 1 228 ? -0.400 9.691 -9.985 1.00 96.56 228 ALA A O 1
ATOM 1730 N N . GLN A 1 229 ? -0.205 9.585 -12.222 1.00 95.88 229 GLN A N 1
ATOM 1731 C CA . GLN A 1 229 ? -1.297 10.518 -12.518 1.00 95.88 229 GLN A CA 1
ATOM 1732 C C . GLN A 1 229 ? -2.649 10.056 -11.968 1.00 95.88 229 GLN A C 1
ATOM 1734 O O . GLN A 1 229 ? -3.488 10.888 -11.633 1.00 95.88 229 GLN A O 1
ATOM 1739 N N . SER A 1 230 ? -2.879 8.748 -11.876 1.00 94.50 230 SER A N 1
ATOM 1740 C CA . SER A 1 230 ? -4.147 8.211 -11.377 1.00 94.50 230 SER A CA 1
ATOM 1741 C C . SER A 1 230 ? -4.317 8.419 -9.872 1.00 94.50 230 SER A C 1
ATOM 1743 O O . SER A 1 230 ? -5.442 8.541 -9.403 1.00 94.50 230 SER A O 1
ATOM 1745 N N . SER A 1 231 ? -3.220 8.522 -9.114 1.00 91.62 231 SER A N 1
ATOM 1746 C CA . SER A 1 231 ? -3.263 8.723 -7.656 1.00 91.62 231 SER A CA 1
ATOM 1747 C C . SER A 1 231 ? -3.457 10.171 -7.192 1.00 91.62 231 SER A C 1
ATOM 1749 O O . SER A 1 231 ? -3.706 10.389 -6.008 1.00 91.62 231 SER A O 1
ATOM 1751 N N . ILE A 1 232 ? -3.332 11.147 -8.100 1.00 90.00 232 ILE A N 1
ATOM 1752 C CA . ILE A 1 232 ? -3.438 12.588 -7.799 1.00 90.00 232 ILE A CA 1
ATOM 1753 C C . ILE A 1 232 ? -4.749 13.222 -8.295 1.00 90.00 232 ILE A C 1
ATOM 1755 O O . ILE A 1 232 ? -4.959 14.417 -8.088 1.00 90.00 232 ILE A O 1
ATOM 1759 N N . ARG A 1 233 ? -5.603 12.449 -8.974 1.00 73.44 233 ARG A N 1
ATOM 1760 C CA . ARG A 1 233 ? -6.929 12.876 -9.451 1.00 73.44 233 ARG A CA 1
ATOM 1761 C C . ARG A 1 233 ? -7.995 12.631 -8.393 1.00 73.44 233 ARG A C 1
ATOM 1763 O O . ARG A 1 233 ? -8.901 13.487 -8.302 1.00 73.44 233 ARG A O 1
#

pLDDT: mean 87.85, std 17.33, range [41.19, 98.62]

Sequence (233 aa):
MNRTSPQTIARILVVCLLCVAAGAAAQVTLAEYEEILREIPVTNREMALAALARGMAYDDFPAEPLMLLLNGVNTRLAPPEEKEALVLVLLQALHDDLPIQGLVSKGLEGLARGIPLPVIRTDLHGRRILLLETRAMLASQGIVAQRGNEMISSQTAIPPLRLRQMLIEVSEPIADFLAGGGDPTEDYLVLYMDVANRLTSLRGIKLPAEDVILVLERMTSQDLAAIAQSSIR

Radius of gyration: 22.76 Å; chains: 1; bounding box: 59×60×58 Å

Secondary structure (DSSP, 8-state):
-----HHHHHHHHHHHHSSTT-----PPPHHHHHHHHHHTT-TTHHHHHHHHHHHTTSTT--HHHHHHHHHHHHHS-S-HHHHHHHHHHHHHHHHTT---HHHHHHHHHHHHTT--HHHHHHHHHHHHHHHHHHHHHHHHTT-B--TT-S---TTT-B-HHHHHHHHHHHHHHHHHHHHTT--TTTSHHHHHHHHHHHHHHHBTTTB-HHHHHHHHHH--HHHHHHHHHHT--